Protein AF-A0A0F8J1J0-F1 (afdb_monomer_lite)

Sequence (188 aa):
MTDNYSTEIAALSTIFGAIIGAIIAAFVGYIVSKRQFKDQLQLRLKNTALDLVNEIESLEKIIKPFADFYEEHDINFIADRNTDRVAGLIQDVFFSENDLTSEVLRFLYDENGAYYRYKDVITNFDEECFANVSEFYRNIIHAHNYYSLYKENQGNYYLGKTYDCLAKASRISESVKDMLKNRYILKK

Organism: Methanosarcina mazei (NCBI:txid2209)

pLDDT: mean 75.58, std 15.66, range [42.5, 95.88]

Foldseek 3Di:
DPPPVVVVVVVVVVVVVVVVVVVVVVVVVVVVVVVVVVVVLLVVLQVLLVQLLVLLVVLLVLLVVLLVVCVVPDCVLLPQVVPDVVSVVVCCVVCVVPVVPLVSLVSLDDCPGSCNVCVVSLVPPDPVLSVLSCLLSVLSVQLSVLVVVCVVPVDSVSVVSNSVSSNSNNVSSVVNSCCSCVVRNPDD

Radius of gyration: 29.31 Å; chains: 1; bounding box: 58×24×107 Å

Structure (mmCIF, N/CA/C/O backbone):
data_AF-A0A0F8J1J0-F1
#
_entry.id   AF-A0A0F8J1J0-F1
#
loop_
_atom_site.group_PDB
_atom_site.id
_atom_site.type_symbol
_atom_site.label_atom_id
_atom_site.label_alt_id
_atom_site.label_comp_id
_atom_site.label_asym_id
_atom_site.label_entity_id
_atom_site.label_seq_id
_atom_site.pdbx_PDB_ins_code
_atom_site.Cartn_x
_atom_site.Cartn_y
_atom_site.Cartn_z
_atom_site.occupancy
_atom_site.B_iso_or_equiv
_atom_site.auth_seq_id
_atom_site.auth_comp_id
_atom_site.auth_asym_id
_atom_site.auth_atom_id
_atom_site.pdbx_PDB_model_num
ATOM 1 N N . MET A 1 1 ? 32.515 0.735 -77.007 1.00 48.31 1 MET A N 1
ATOM 2 C CA . MET A 1 1 ? 31.279 0.320 -76.308 1.00 48.31 1 MET A CA 1
ATOM 3 C C . MET A 1 1 ? 31.692 -0.518 -75.106 1.00 48.31 1 MET A C 1
ATOM 5 O O . MET A 1 1 ? 31.700 -1.734 -75.208 1.00 48.31 1 MET A O 1
ATOM 9 N N . THR A 1 2 ? 32.121 0.109 -74.008 1.00 49.47 2 THR A N 1
ATOM 10 C CA . THR A 1 2 ? 32.584 -0.634 -72.814 1.00 49.47 2 THR A CA 1
ATOM 11 C C . THR A 1 2 ? 32.402 0.115 -71.487 1.00 49.47 2 THR A C 1
ATOM 13 O O . THR A 1 2 ? 32.681 -0.468 -70.449 1.00 49.47 2 THR A O 1
ATOM 16 N N . ASP A 1 3 ? 31.861 1.339 -71.484 1.00 52.88 3 ASP A N 1
ATOM 17 C CA . ASP A 1 3 ? 31.746 2.148 -70.255 1.00 52.88 3 ASP A CA 1
ATOM 18 C C . ASP A 1 3 ? 30.367 2.093 -69.573 1.00 52.88 3 ASP A C 1
ATOM 20 O O . ASP A 1 3 ? 30.236 2.456 -68.407 1.00 52.88 3 ASP A O 1
ATOM 24 N N . ASN A 1 4 ? 29.320 1.594 -70.242 1.00 54.62 4 ASN A N 1
ATOM 25 C CA . ASN A 1 4 ? 27.981 1.551 -69.631 1.00 54.62 4 ASN A CA 1
ATOM 26 C C . ASN A 1 4 ? 27.816 0.388 -68.637 1.00 54.62 4 ASN A C 1
ATOM 28 O O . ASN A 1 4 ? 27.160 0.551 -67.613 1.00 54.62 4 ASN A O 1
ATOM 32 N N . TYR A 1 5 ? 28.466 -0.754 -68.887 1.00 52.44 5 TYR A N 1
ATOM 33 C CA . TYR A 1 5 ? 28.353 -1.944 -68.033 1.00 52.44 5 TYR A CA 1
ATOM 34 C C . TYR A 1 5 ? 29.049 -1.774 -66.673 1.00 52.44 5 TYR A C 1
ATOM 36 O O . TYR A 1 5 ? 28.522 -2.202 -65.650 1.00 52.44 5 TYR A O 1
ATOM 44 N N . SER A 1 6 ? 30.220 -1.133 -66.634 1.00 53.38 6 SER A N 1
ATOM 45 C CA . SER A 1 6 ? 30.943 -0.863 -65.381 1.00 53.38 6 SER A CA 1
ATOM 46 C C . SER A 1 6 ? 30.193 0.138 -64.495 1.00 53.38 6 SER A C 1
ATOM 48 O O . SER A 1 6 ? 30.157 -0.023 -63.274 1.00 53.38 6 SER A O 1
ATOM 50 N N . THR A 1 7 ? 29.540 1.124 -65.113 1.00 57.38 7 THR A N 1
ATOM 51 C CA . THR A 1 7 ? 28.756 2.159 -64.428 1.00 57.38 7 THR A CA 1
ATOM 52 C C . THR A 1 7 ? 27.441 1.605 -63.858 1.00 57.38 7 THR A C 1
ATOM 54 O O . THR A 1 7 ? 27.078 1.931 -62.729 1.00 57.38 7 THR A O 1
ATOM 57 N N . GLU A 1 8 ? 26.760 0.699 -64.571 1.00 54.56 8 GLU A N 1
ATOM 58 C CA . GLU A 1 8 ? 25.564 0.000 -64.065 1.00 54.56 8 GLU A CA 1
ATOM 59 C C . GLU A 1 8 ? 25.878 -0.961 -62.908 1.00 54.56 8 GLU A C 1
ATOM 61 O O . GLU A 1 8 ? 25.135 -1.005 -61.925 1.00 54.56 8 GLU A O 1
ATOM 66 N N . ILE A 1 9 ? 27.001 -1.687 -62.967 1.00 56.44 9 ILE A N 1
ATOM 67 C CA . ILE A 1 9 ? 27.435 -2.588 -61.883 1.00 56.44 9 ILE A CA 1
ATOM 68 C C . ILE A 1 9 ? 27.803 -1.791 -60.618 1.00 56.44 9 ILE A C 1
ATOM 70 O O . ILE A 1 9 ? 27.469 -2.210 -59.506 1.00 56.44 9 ILE A O 1
ATOM 74 N N . ALA A 1 10 ? 28.439 -0.624 -60.770 1.00 57.31 10 ALA A N 1
ATOM 75 C CA . ALA A 1 10 ? 28.734 0.279 -59.657 1.00 57.31 10 ALA A CA 1
ATOM 76 C C . ALA A 1 10 ? 27.460 0.897 -59.048 1.00 57.31 10 ALA A C 1
ATOM 78 O O . ALA A 1 10 ? 27.350 1.024 -57.827 1.00 57.31 10 ALA A O 1
ATOM 79 N N . ALA A 1 11 ? 26.464 1.237 -59.870 1.00 56.28 11 ALA A N 1
ATOM 80 C CA . ALA A 1 11 ? 25.180 1.745 -59.391 1.00 56.28 11 ALA A CA 1
ATOM 81 C C . ALA A 1 11 ? 24.384 0.673 -58.623 1.00 56.28 11 ALA A C 1
ATOM 83 O O . ALA A 1 11 ? 23.878 0.944 -57.534 1.00 56.28 11 ALA A O 1
ATOM 84 N N . LEU A 1 12 ? 24.334 -0.563 -59.134 1.00 52.50 12 LEU A N 1
ATOM 85 C CA . LEU A 1 12 ? 23.686 -1.698 -58.467 1.00 52.50 12 LEU A CA 1
ATOM 86 C C . LEU A 1 12 ? 24.347 -2.028 -57.123 1.00 52.50 12 LEU A C 1
ATOM 88 O O . LEU A 1 12 ? 23.642 -2.185 -56.127 1.00 52.50 12 LEU A O 1
ATOM 92 N N . SER A 1 13 ? 25.681 -2.073 -57.048 1.00 56.06 13 SER A N 1
ATOM 93 C CA . SER A 1 13 ? 26.388 -2.339 -55.785 1.00 56.06 13 SER A CA 1
ATOM 94 C C . SER A 1 13 ? 26.169 -1.238 -54.741 1.00 56.06 13 SER A C 1
ATOM 96 O O . SER A 1 13 ? 26.015 -1.537 -53.555 1.00 56.06 13 SER A O 1
ATOM 98 N N . THR A 1 14 ? 26.057 0.020 -55.176 1.00 63.75 14 THR A N 1
ATOM 99 C CA . THR A 1 14 ? 25.752 1.166 -54.305 1.00 63.75 14 THR A CA 1
ATOM 100 C C . THR A 1 14 ? 24.316 1.106 -53.776 1.00 63.75 14 THR A C 1
ATOM 102 O O . THR A 1 14 ? 24.087 1.346 -52.591 1.00 63.75 14 THR A O 1
ATOM 105 N N . ILE A 1 15 ? 23.349 0.717 -54.616 1.00 63.03 15 ILE A N 1
ATOM 106 C CA . ILE A 1 15 ? 21.943 0.533 -54.219 1.00 63.03 15 ILE A CA 1
ATOM 107 C C . ILE A 1 15 ? 21.807 -0.627 -53.223 1.00 63.03 15 ILE A C 1
ATOM 109 O O . ILE A 1 15 ? 21.194 -0.457 -52.170 1.00 63.03 15 ILE A O 1
ATOM 113 N N . PHE A 1 16 ? 22.420 -1.783 -53.498 1.00 54.38 16 PHE A N 1
ATOM 114 C CA . PHE A 1 16 ? 22.410 -2.918 -52.568 1.00 54.38 16 PHE A CA 1
ATOM 115 C C . PHE A 1 16 ? 23.114 -2.585 -51.244 1.00 54.38 16 PHE A C 1
ATOM 117 O O . PHE A 1 16 ? 22.591 -2.915 -50.179 1.00 54.38 16 PHE A O 1
ATOM 124 N N . GLY A 1 17 ? 24.246 -1.874 -51.284 1.00 58.81 17 GLY A N 1
ATOM 125 C CA . GLY A 1 17 ? 24.946 -1.400 -50.088 1.00 58.81 17 GLY A CA 1
ATOM 126 C C . GLY A 1 17 ? 24.115 -0.422 -49.251 1.00 58.81 17 GLY A C 1
ATOM 127 O O . GLY A 1 17 ? 24.058 -0.555 -48.029 1.00 58.81 17 GLY A O 1
ATOM 128 N N . ALA A 1 18 ? 23.408 0.513 -49.895 1.00 68.06 18 ALA A N 1
ATOM 129 C CA . ALA A 1 18 ? 22.518 1.459 -49.223 1.00 68.06 18 ALA A CA 1
ATOM 130 C C . ALA A 1 18 ? 21.300 0.769 -48.587 1.00 68.06 18 ALA A C 1
ATOM 132 O O . ALA A 1 18 ? 20.937 1.092 -47.457 1.00 68.06 18 ALA A O 1
ATOM 133 N N . ILE A 1 19 ? 20.703 -0.216 -49.268 1.00 69.12 19 ILE A N 1
ATOM 134 C CA . ILE A 1 19 ? 19.578 -1.002 -48.738 1.00 69.12 19 ILE A CA 1
ATOM 135 C C . ILE A 1 19 ? 20.021 -1.829 -47.524 1.00 69.12 19 ILE A C 1
ATOM 137 O O . ILE A 1 19 ? 19.363 -1.794 -46.485 1.00 69.12 19 ILE A O 1
ATOM 141 N N . ILE A 1 20 ? 21.159 -2.527 -47.613 1.00 70.44 20 ILE A N 1
ATOM 142 C CA . ILE A 1 20 ? 21.708 -3.305 -46.491 1.00 70.44 20 ILE A CA 1
ATOM 143 C C . ILE A 1 20 ? 22.052 -2.380 -45.314 1.00 70.44 20 ILE A C 1
ATOM 145 O O . ILE A 1 20 ? 21.691 -2.676 -44.174 1.00 70.44 20 ILE A O 1
ATOM 149 N N . GLY A 1 21 ? 22.680 -1.231 -45.580 1.00 71.56 21 GLY A N 1
ATOM 150 C CA . GLY A 1 21 ? 22.982 -0.222 -44.563 1.00 71.56 21 GLY A CA 1
ATOM 151 C C . GLY A 1 21 ? 21.729 0.322 -43.869 1.00 71.56 21 GLY A C 1
ATOM 152 O O . GLY A 1 21 ? 21.706 0.428 -42.643 1.00 71.56 21 GLY A O 1
ATOM 153 N N . ALA A 1 22 ? 20.661 0.593 -44.623 1.00 70.44 22 ALA A N 1
ATOM 154 C CA . ALA A 1 22 ? 19.384 1.053 -44.080 1.00 70.44 22 ALA A CA 1
ATOM 155 C C . ALA A 1 22 ? 18.702 -0.009 -43.200 1.00 70.44 22 ALA A C 1
ATOM 157 O O . ALA A 1 22 ? 18.184 0.320 -42.132 1.00 70.44 22 ALA A O 1
ATOM 158 N N . ILE A 1 23 ? 18.747 -1.286 -43.598 1.00 73.88 23 ILE A N 1
ATOM 159 C CA . ILE A 1 23 ? 18.203 -2.400 -42.805 1.00 73.88 23 ILE A CA 1
ATOM 160 C C . ILE A 1 23 ? 18.966 -2.548 -41.482 1.00 73.88 23 ILE A C 1
ATOM 162 O O . ILE A 1 23 ? 18.346 -2.669 -40.424 1.00 73.88 23 ILE A O 1
ATOM 166 N N . ILE A 1 24 ? 20.301 -2.490 -41.517 1.00 78.50 24 ILE A N 1
ATOM 167 C CA . ILE A 1 24 ? 21.133 -2.550 -40.306 1.00 78.50 24 ILE A CA 1
ATOM 168 C C . ILE A 1 24 ? 20.830 -1.355 -39.395 1.00 78.50 24 ILE A C 1
ATOM 170 O O . ILE A 1 24 ? 20.625 -1.542 -38.197 1.00 78.50 24 ILE A O 1
ATOM 174 N N . ALA A 1 25 ? 20.735 -0.141 -39.945 1.00 76.94 25 ALA A N 1
ATOM 175 C CA . ALA A 1 25 ? 20.405 1.056 -39.175 1.00 76.94 25 ALA A CA 1
ATOM 176 C C . ALA A 1 25 ? 19.016 0.964 -38.519 1.00 76.94 25 ALA A C 1
ATOM 178 O O . ALA A 1 25 ? 18.873 1.299 -37.343 1.00 76.94 25 ALA A O 1
ATOM 179 N N . ALA A 1 26 ? 18.010 0.450 -39.233 1.00 72.69 26 ALA A N 1
ATOM 180 C CA . ALA A 1 26 ? 16.675 0.219 -38.686 1.00 72.69 26 ALA A CA 1
ATOM 181 C C . ALA A 1 26 ? 16.691 -0.818 -37.550 1.00 72.69 26 ALA A C 1
ATOM 183 O O . ALA A 1 26 ? 16.066 -0.609 -36.510 1.00 72.69 26 ALA A O 1
ATOM 184 N N . PHE A 1 27 ? 17.450 -1.907 -37.709 1.00 78.19 27 PHE A N 1
ATOM 185 C CA . PHE A 1 27 ? 17.590 -2.941 -36.684 1.00 78.19 27 PHE A CA 1
ATOM 186 C C . PHE A 1 27 ? 18.304 -2.422 -35.428 1.00 78.19 27 PHE A C 1
ATOM 188 O O . PHE A 1 27 ? 17.836 -2.635 -34.308 1.00 78.19 27 PHE A O 1
ATOM 195 N N . VAL A 1 28 ? 19.399 -1.677 -35.603 1.00 80.25 28 VAL A N 1
ATOM 196 C CA . VAL A 1 28 ? 20.113 -1.016 -34.501 1.00 80.25 28 VAL A CA 1
ATOM 197 C C . VAL A 1 28 ? 19.202 -0.000 -33.807 1.00 80.25 28 VAL A C 1
ATOM 199 O O . VAL A 1 28 ? 19.111 -0.011 -32.580 1.00 80.25 28 VAL A O 1
ATOM 202 N N . GLY A 1 29 ? 18.469 0.821 -34.565 1.00 78.25 29 GLY A N 1
ATOM 203 C CA . GLY A 1 29 ? 17.506 1.784 -34.028 1.00 78.25 29 GLY A CA 1
ATOM 204 C C . GLY A 1 29 ? 16.400 1.121 -33.203 1.00 78.25 29 GLY A C 1
ATOM 205 O O . GLY A 1 29 ? 16.098 1.575 -32.099 1.00 78.25 29 GLY A O 1
ATOM 206 N N . TYR A 1 30 ? 15.859 -0.003 -33.678 1.00 81.94 30 TYR A N 1
ATOM 207 C CA . TYR A 1 30 ? 14.876 -0.797 -32.940 1.00 81.94 30 TYR A CA 1
ATOM 208 C C . TYR A 1 30 ? 15.440 -1.344 -31.618 1.00 81.94 30 TYR A C 1
ATOM 210 O O . TYR A 1 30 ? 14.797 -1.220 -30.573 1.00 81.94 30 TYR A O 1
ATOM 218 N N . ILE A 1 31 ? 16.656 -1.903 -31.630 1.00 83.44 31 ILE A N 1
ATOM 219 C CA . ILE A 1 31 ? 17.316 -2.413 -30.416 1.00 83.44 31 ILE A CA 1
ATOM 220 C C . ILE A 1 31 ? 17.547 -1.287 -29.404 1.00 83.44 31 ILE A C 1
ATOM 222 O O . ILE A 1 31 ? 17.251 -1.459 -28.219 1.00 83.44 31 ILE A O 1
ATOM 226 N N . VAL A 1 32 ? 18.055 -0.137 -29.857 1.00 82.19 32 VAL A N 1
ATOM 227 C CA . VAL A 1 32 ? 18.312 1.027 -28.997 1.00 82.19 32 VAL A CA 1
ATOM 228 C C . VAL A 1 32 ? 17.010 1.554 -28.397 1.00 82.19 32 VAL A C 1
ATOM 230 O O . VAL A 1 32 ? 16.951 1.764 -27.188 1.00 82.19 32 VAL A O 1
ATOM 233 N N . SER A 1 33 ? 15.950 1.688 -29.197 1.00 82.75 33 SER A N 1
ATOM 234 C CA . SER A 1 33 ? 14.632 2.130 -28.724 1.00 82.75 33 SER A CA 1
ATOM 235 C C . SER A 1 33 ? 14.052 1.180 -27.671 1.00 82.75 33 SER A C 1
ATOM 237 O O . SER A 1 33 ? 13.634 1.615 -26.597 1.00 82.75 33 SER A O 1
ATOM 239 N N . LYS A 1 34 ? 14.108 -0.135 -27.918 1.00 85.19 34 LYS A N 1
ATOM 240 C CA . LYS A 1 34 ? 13.644 -1.149 -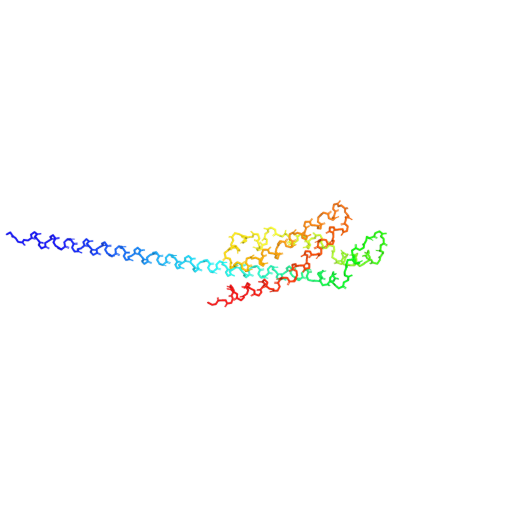26.959 1.00 85.19 34 LYS A CA 1
ATOM 241 C C . LYS A 1 34 ? 14.431 -1.100 -25.649 1.00 85.19 34 LYS A C 1
ATOM 243 O O . LYS A 1 34 ? 13.855 -1.278 -24.575 1.00 85.19 34 LYS A O 1
ATOM 248 N N . ARG A 1 35 ? 15.741 -0.850 -25.728 1.00 84.88 35 ARG A N 1
ATOM 249 C CA . ARG A 1 35 ? 16.600 -0.682 -24.553 1.00 84.88 35 ARG A CA 1
ATOM 250 C C . ARG A 1 35 ? 16.234 0.578 -23.767 1.00 84.88 35 ARG A C 1
ATOM 252 O O . ARG A 1 35 ? 15.998 0.473 -22.572 1.00 84.88 35 ARG A O 1
ATOM 259 N N . GLN A 1 36 ? 16.094 1.722 -24.435 1.00 84.62 36 GLN A N 1
ATOM 260 C CA . GLN A 1 36 ? 15.693 2.982 -23.798 1.00 84.62 36 GLN A CA 1
ATOM 261 C C . GLN A 1 36 ? 14.339 2.868 -23.094 1.00 84.62 36 GLN A C 1
ATOM 263 O O . GLN A 1 36 ? 14.200 3.320 -21.960 1.00 84.62 36 GLN A O 1
ATOM 268 N N . PHE A 1 37 ? 13.359 2.219 -23.728 1.00 84.31 37 PHE A N 1
ATOM 269 C CA . PHE A 1 37 ? 12.061 1.963 -23.108 1.00 84.31 37 PHE A CA 1
ATOM 270 C C . PHE A 1 37 ? 12.193 1.117 -21.835 1.00 84.31 37 PHE A C 1
ATOM 272 O O . PHE A 1 37 ? 11.601 1.441 -20.807 1.00 84.31 37 PHE A O 1
ATOM 279 N N . LYS A 1 38 ? 13.000 0.050 -21.883 1.00 85.62 38 LYS A N 1
ATOM 280 C CA . LYS A 1 38 ? 13.245 -0.813 -20.722 1.00 85.62 38 LYS A CA 1
ATOM 281 C C . LYS A 1 38 ? 13.904 -0.044 -19.577 1.00 85.62 38 LYS A C 1
ATOM 283 O O . LYS A 1 38 ? 13.46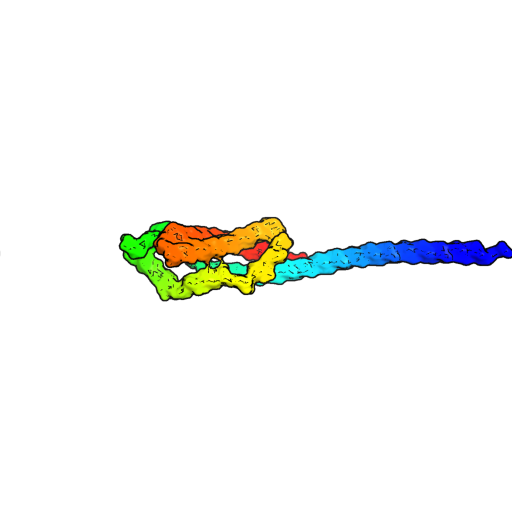2 -0.177 -18.439 1.00 85.62 38 LYS A O 1
ATOM 288 N N . ASP A 1 39 ? 14.909 0.771 -19.879 1.00 88.19 39 ASP A N 1
ATOM 289 C CA . ASP A 1 39 ? 15.633 1.559 -18.879 1.00 88.19 39 ASP A CA 1
ATOM 290 C C . ASP A 1 39 ? 14.709 2.616 -18.238 1.00 88.19 39 ASP A C 1
ATOM 292 O O . ASP A 1 39 ? 14.680 2.768 -17.016 1.00 88.19 39 ASP A O 1
ATOM 296 N N . GLN A 1 40 ? 13.872 3.290 -19.038 1.00 87.69 40 GLN A N 1
ATOM 297 C CA . GLN A 1 40 ? 12.864 4.234 -18.537 1.00 87.69 40 GLN A CA 1
ATOM 298 C C . GLN A 1 40 ? 11.810 3.556 -17.656 1.00 87.69 40 GLN A C 1
ATOM 300 O O . GLN A 1 40 ? 11.466 4.081 -16.596 1.00 87.69 40 GLN A O 1
ATOM 305 N N . LEU A 1 41 ? 11.309 2.387 -18.066 1.00 87.81 41 LEU A N 1
ATOM 306 C CA . LEU A 1 41 ? 10.345 1.625 -17.277 1.00 87.81 41 LEU A CA 1
ATOM 307 C C . LEU A 1 41 ? 10.953 1.185 -15.941 1.00 87.81 41 LEU A C 1
ATOM 309 O O . LEU A 1 41 ? 10.312 1.336 -14.906 1.00 87.81 41 LEU A O 1
ATOM 313 N N . GLN A 1 42 ? 12.198 0.703 -15.939 1.00 89.06 42 GLN A N 1
ATOM 314 C CA . GLN A 1 42 ? 12.898 0.317 -14.711 1.00 89.06 42 GLN A CA 1
ATOM 315 C C . GLN A 1 42 ? 13.071 1.494 -13.748 1.00 89.06 42 GLN A C 1
ATOM 317 O O . GLN A 1 42 ? 12.793 1.351 -12.558 1.00 89.06 42 GLN A O 1
ATOM 322 N N . LEU A 1 43 ? 13.469 2.666 -14.251 1.00 89.75 43 LEU A N 1
ATOM 323 C CA . LEU A 1 43 ? 13.566 3.882 -13.440 1.00 89.75 43 LEU A CA 1
ATOM 324 C C . LEU A 1 43 ? 12.207 4.291 -12.865 1.00 89.75 43 LEU A C 1
ATOM 326 O O . LEU A 1 43 ? 12.112 4.619 -11.682 1.00 89.75 43 LEU A O 1
ATOM 330 N N . ARG A 1 44 ? 11.146 4.230 -13.679 1.00 91.12 44 ARG A N 1
ATOM 331 C CA . ARG A 1 44 ? 9.784 4.540 -13.231 1.00 91.12 44 ARG A CA 1
ATOM 332 C C . ARG A 1 44 ? 9.336 3.585 -12.126 1.00 91.12 44 ARG A C 1
ATOM 334 O O . ARG A 1 44 ? 8.876 4.054 -11.093 1.00 91.12 44 ARG A O 1
ATOM 341 N N . LEU A 1 45 ? 9.540 2.279 -12.305 1.00 92.44 45 LEU A N 1
ATOM 342 C CA . LEU A 1 45 ? 9.198 1.267 -11.301 1.00 92.44 45 LEU A CA 1
ATOM 343 C C . LEU A 1 45 ? 9.986 1.448 -10.007 1.00 92.44 45 LEU A C 1
ATOM 345 O O . LEU A 1 45 ? 9.418 1.308 -8.929 1.00 92.44 45 LEU A O 1
ATOM 349 N N . LYS A 1 46 ? 11.269 1.805 -10.096 1.00 94.31 46 LYS A N 1
ATOM 350 C CA . LYS A 1 46 ? 12.098 2.091 -8.923 1.00 94.31 46 LYS A CA 1
ATOM 351 C C . LYS A 1 46 ? 11.581 3.291 -8.128 1.00 94.31 46 LYS A C 1
ATOM 353 O O . LYS A 1 46 ? 11.468 3.199 -6.909 1.00 94.31 46 LYS A O 1
ATOM 358 N N . ASN A 1 47 ? 11.253 4.391 -8.804 1.00 92.25 47 ASN A N 1
ATOM 359 C CA . ASN A 1 47 ? 10.715 5.584 -8.145 1.00 92.25 47 ASN A CA 1
ATOM 360 C C . ASN A 1 47 ? 9.342 5.303 -7.526 1.00 92.25 47 ASN A C 1
ATOM 362 O O . ASN A 1 47 ? 9.112 5.636 -6.369 1.00 92.25 47 ASN A O 1
ATOM 366 N N . THR A 1 48 ? 8.467 4.611 -8.261 1.00 92.81 48 THR A N 1
ATOM 367 C CA . THR A 1 48 ? 7.176 4.157 -7.738 1.00 92.81 48 THR A CA 1
ATOM 368 C C . THR A 1 48 ? 7.357 3.273 -6.504 1.00 92.81 48 THR A C 1
ATOM 370 O O . THR A 1 48 ? 6.689 3.496 -5.502 1.00 92.81 48 THR A O 1
ATOM 373 N N . ALA A 1 49 ? 8.282 2.309 -6.529 1.00 95.00 49 ALA A N 1
ATOM 374 C CA . ALA A 1 49 ? 8.547 1.444 -5.382 1.00 95.00 49 ALA A CA 1
ATOM 375 C C . ALA A 1 49 ? 9.044 2.226 -4.157 1.00 95.00 49 ALA A C 1
ATOM 377 O O . ALA A 1 49 ? 8.624 1.930 -3.043 1.00 95.00 49 ALA A O 1
ATOM 378 N N . LEU A 1 50 ? 9.902 3.230 -4.353 1.00 95.56 50 LEU A N 1
ATOM 379 C CA . LEU A 1 50 ? 10.401 4.079 -3.271 1.00 95.56 50 LEU A CA 1
ATOM 380 C C . LEU A 1 50 ? 9.280 4.901 -2.624 1.00 95.56 50 LEU A C 1
ATOM 382 O O . LEU A 1 50 ? 9.164 4.919 -1.400 1.00 95.56 50 LEU A O 1
ATOM 386 N N . ASP A 1 51 ? 8.427 5.525 -3.435 1.00 92.94 51 ASP A N 1
ATOM 387 C CA . ASP A 1 51 ? 7.296 6.308 -2.933 1.00 92.94 51 ASP A CA 1
ATOM 388 C C . ASP A 1 51 ? 6.276 5.428 -2.197 1.00 92.94 51 ASP A C 1
ATOM 390 O O . ASP A 1 51 ? 5.797 5.809 -1.130 1.00 92.94 51 ASP A O 1
ATOM 394 N N . LEU A 1 52 ? 5.987 4.234 -2.728 1.00 93.00 52 LEU A N 1
ATOM 395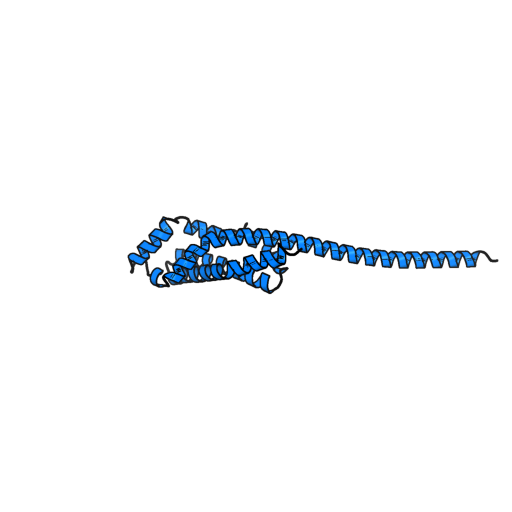 C CA . LEU A 1 52 ? 5.091 3.271 -2.083 1.00 93.00 52 LEU A CA 1
ATOM 396 C C . LEU A 1 52 ? 5.658 2.765 -0.756 1.00 93.00 52 LEU A C 1
ATOM 398 O O . LEU A 1 52 ? 4.919 2.682 0.213 1.00 93.00 52 LEU A O 1
ATOM 402 N N . VAL A 1 53 ? 6.957 2.464 -0.672 1.00 95.69 53 VAL A N 1
ATOM 403 C CA . VAL A 1 53 ? 7.590 2.069 0.599 1.00 95.69 53 VAL A CA 1
ATOM 404 C C . VAL A 1 53 ? 7.416 3.159 1.654 1.00 95.69 53 VAL A C 1
ATOM 406 O O . VAL A 1 53 ? 7.003 2.854 2.769 1.00 95.69 53 VAL A O 1
ATOM 409 N N . ASN A 1 54 ? 7.688 4.418 1.304 1.00 91.75 54 ASN A N 1
ATOM 410 C CA . ASN A 1 54 ? 7.562 5.539 2.238 1.00 91.75 54 ASN A CA 1
ATOM 411 C C . ASN A 1 54 ? 6.112 5.733 2.711 1.00 91.75 54 ASN A C 1
ATOM 413 O O . ASN A 1 54 ? 5.865 5.999 3.891 1.00 91.75 54 ASN A O 1
ATOM 417 N N . GLU A 1 55 ? 5.149 5.593 1.799 1.00 89.25 55 GLU A N 1
ATOM 418 C CA . GLU A 1 55 ? 3.727 5.646 2.134 1.00 89.25 55 GLU A CA 1
ATOM 419 C C . GLU A 1 55 ? 3.328 4.476 3.043 1.00 89.25 55 GLU A C 1
ATOM 421 O O . GLU A 1 55 ? 2.751 4.705 4.103 1.00 89.25 55 GLU A O 1
ATOM 426 N N . ILE A 1 56 ? 3.698 3.240 2.698 1.00 91.56 56 ILE A N 1
ATOM 427 C CA . ILE A 1 56 ? 3.392 2.044 3.496 1.00 91.56 56 ILE A CA 1
ATOM 428 C C . ILE A 1 56 ? 4.009 2.142 4.894 1.00 91.56 56 ILE A C 1
ATOM 430 O O . ILE A 1 56 ? 3.327 1.840 5.865 1.00 91.56 56 ILE A O 1
ATOM 434 N N . GLU A 1 57 ? 5.254 2.606 5.034 1.00 90.44 57 GLU A N 1
ATOM 435 C CA . GLU A 1 57 ? 5.880 2.832 6.347 1.00 90.44 57 GLU A CA 1
ATOM 436 C C . GLU A 1 57 ? 5.133 3.889 7.171 1.00 90.44 57 GLU A C 1
ATOM 438 O O . GLU A 1 57 ? 5.053 3.788 8.397 1.00 90.44 57 GLU A O 1
ATOM 443 N N . SER A 1 58 ? 4.575 4.908 6.516 1.00 84.62 58 SER A N 1
ATOM 444 C CA . SER A 1 58 ? 3.782 5.944 7.185 1.00 84.62 58 SER A CA 1
ATOM 445 C C . SER A 1 58 ? 2.428 5.400 7.641 1.00 84.62 58 SER A C 1
ATOM 447 O O . SER A 1 58 ? 2.022 5.634 8.778 1.00 84.62 58 SER A O 1
ATOM 449 N N . LEU A 1 59 ? 1.763 4.621 6.786 1.00 82.50 59 LEU A N 1
ATOM 450 C CA . LEU A 1 59 ? 0.501 3.954 7.097 1.00 82.50 59 LEU A CA 1
ATOM 451 C C . LEU A 1 59 ? 0.683 2.882 8.180 1.00 82.50 59 LEU A C 1
ATOM 453 O O . LEU A 1 59 ? -0.134 2.783 9.086 1.00 82.50 59 LEU A O 1
ATOM 457 N N . GLU A 1 60 ? 1.764 2.105 8.152 1.00 84.62 60 GLU A N 1
ATOM 458 C CA . GLU A 1 60 ? 2.031 1.072 9.157 1.00 84.62 60 GLU A CA 1
ATOM 459 C C . GLU A 1 60 ? 2.193 1.671 10.559 1.00 84.62 60 GLU A C 1
ATOM 461 O O . GLU A 1 60 ? 1.618 1.143 11.507 1.00 84.62 60 GLU A O 1
ATOM 466 N N . LYS A 1 61 ? 2.906 2.799 10.701 1.00 81.19 61 LYS A N 1
ATOM 467 C CA . LYS A 1 61 ? 3.042 3.504 11.993 1.00 81.19 61 LYS A CA 1
ATOM 468 C C . LYS A 1 61 ? 1.696 3.876 12.605 1.00 81.19 61 LYS A C 1
ATOM 470 O O . LYS A 1 61 ? 1.578 3.945 13.823 1.00 81.19 61 LYS A O 1
ATOM 475 N N . ILE A 1 62 ? 0.713 4.131 11.750 1.00 76.62 62 ILE A N 1
ATOM 476 C CA . ILE A 1 62 ? -0.653 4.429 12.148 1.00 76.62 62 ILE A CA 1
ATOM 477 C C . ILE A 1 62 ? -1.393 3.138 12.491 1.00 76.62 62 ILE A C 1
ATOM 479 O O . ILE A 1 62 ? -1.988 3.050 13.552 1.00 76.62 62 ILE A O 1
ATOM 483 N N . ILE A 1 63 ? -1.379 2.149 11.598 1.00 79.69 63 ILE A N 1
ATOM 484 C CA . ILE A 1 63 ? -2.276 0.986 11.648 1.00 79.69 63 ILE A CA 1
ATOM 485 C C . ILE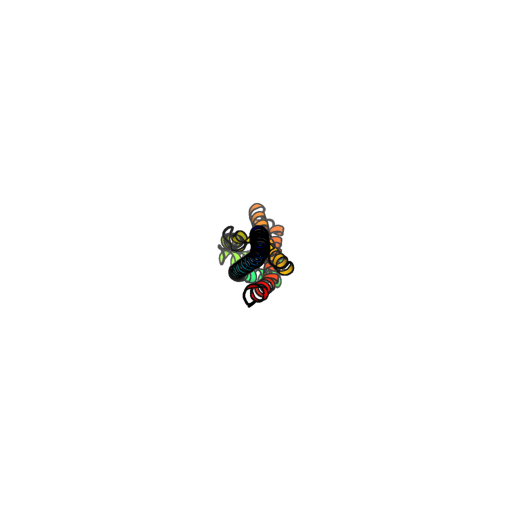 A 1 63 ? -1.827 -0.055 12.671 1.00 79.69 63 ILE A C 1
ATOM 487 O O . ILE A 1 63 ? -2.667 -0.665 13.331 1.00 79.69 63 ILE A O 1
ATOM 491 N N . LYS A 1 64 ? -0.516 -0.278 12.791 1.00 81.75 64 LYS A N 1
ATOM 492 C CA . LYS A 1 64 ? 0.061 -1.366 13.583 1.00 81.75 64 LYS A CA 1
ATOM 493 C C . LYS A 1 64 ? -0.337 -1.312 15.062 1.00 81.75 64 LYS A C 1
ATOM 495 O O . LYS A 1 64 ? -0.807 -2.333 15.546 1.00 81.75 64 LYS A O 1
ATOM 500 N N . PRO A 1 65 ? -0.312 -0.150 15.746 1.00 75.94 65 PRO A N 1
ATOM 501 C CA . PRO A 1 65 ? -0.821 -0.056 17.114 1.00 75.94 65 PRO A CA 1
ATOM 502 C C . PRO A 1 65 ? -2.288 -0.488 17.264 1.00 75.94 65 PRO A C 1
ATOM 504 O O . PRO A 1 65 ? -2.626 -1.165 18.230 1.00 75.94 65 PRO A O 1
ATOM 507 N N . PHE A 1 66 ? -3.164 -0.139 16.310 1.00 74.12 66 PHE A N 1
ATOM 508 C CA . PHE A 1 66 ? -4.571 -0.566 16.348 1.00 74.12 66 PHE A CA 1
ATOM 509 C C . PHE A 1 66 ? -4.720 -2.065 16.083 1.00 74.12 66 PHE A C 1
ATOM 511 O O . PHE A 1 66 ? -5.548 -2.717 16.714 1.00 74.12 66 PHE A O 1
ATOM 518 N N . ALA A 1 67 ? -3.948 -2.596 15.134 1.00 79.38 67 ALA A N 1
ATOM 519 C CA . ALA A 1 67 ? -3.956 -4.011 14.790 1.00 79.38 67 ALA A CA 1
ATOM 520 C C . ALA A 1 67 ? -3.476 -4.875 15.962 1.00 79.38 67 ALA A C 1
ATOM 522 O O . ALA A 1 67 ? -4.182 -5.802 16.344 1.00 79.38 67 ALA A O 1
ATOM 523 N N . ASP A 1 68 ? -2.332 -4.534 16.557 1.00 79.81 68 ASP A N 1
ATOM 524 C CA . ASP A 1 68 ? -1.737 -5.280 17.669 1.00 79.81 68 ASP A CA 1
ATOM 525 C C . ASP A 1 68 ? -2.685 -5.289 18.878 1.00 79.81 68 ASP A C 1
ATOM 527 O O . ASP A 1 68 ? -2.966 -6.342 19.447 1.00 79.81 68 ASP A O 1
ATOM 531 N N . PHE A 1 69 ? -3.266 -4.130 19.206 1.00 74.31 69 PHE A N 1
ATOM 532 C CA . PHE A 1 69 ? -4.236 -4.007 20.291 1.00 74.31 69 PHE A CA 1
ATOM 533 C C . PHE A 1 69 ? -5.507 -4.835 20.046 1.00 74.31 69 PHE A C 1
ATOM 535 O O . PHE A 1 69 ? -6.009 -5.509 20.947 1.00 74.31 69 PHE A O 1
ATOM 542 N N . TYR A 1 70 ? -6.036 -4.805 18.819 1.00 76.50 70 TYR A N 1
ATOM 543 C CA . TYR A 1 70 ? -7.209 -5.594 18.447 1.00 76.50 70 TYR A CA 1
ATOM 544 C C . TYR A 1 70 ? -6.938 -7.103 18.524 1.00 76.50 70 TYR A C 1
ATOM 546 O O . TYR A 1 70 ? -7.775 -7.858 19.018 1.00 76.50 70 TYR A O 1
ATOM 554 N N . GLU A 1 71 ? -5.768 -7.544 18.065 1.00 79.94 71 GLU A N 1
ATOM 555 C CA . GLU A 1 71 ? -5.367 -8.951 18.101 1.00 79.94 71 GLU A CA 1
ATOM 556 C C . GLU A 1 71 ? -5.102 -9.460 19.526 1.00 79.94 71 GLU A C 1
ATOM 558 O O . GLU A 1 71 ? -5.396 -10.619 19.814 1.00 79.94 71 GLU A O 1
ATOM 563 N N . GLU A 1 72 ? -4.591 -8.610 20.422 1.00 79.81 72 GLU A N 1
ATOM 564 C CA . GLU A 1 72 ? -4.329 -8.959 21.825 1.00 79.81 72 GLU A CA 1
ATOM 565 C C . GLU A 1 72 ? -5.616 -9.110 22.654 1.00 79.81 72 GLU A C 1
ATOM 567 O O . GLU A 1 72 ? -5.699 -9.979 23.526 1.00 79.81 72 GLU A O 1
ATOM 572 N N . HIS A 1 73 ? -6.633 -8.285 22.386 1.00 69.94 73 HIS A N 1
ATOM 573 C CA . HIS A 1 73 ? -7.842 -8.205 23.215 1.00 69.94 73 HIS A CA 1
ATOM 574 C C . HIS A 1 73 ? -9.095 -8.862 22.612 1.00 69.94 73 HIS A C 1
ATOM 576 O O . HIS A 1 73 ? -10.096 -9.020 23.321 1.00 69.94 73 HIS A O 1
ATOM 582 N N . ASP A 1 74 ? -9.030 -9.294 21.348 1.00 64.12 74 ASP A N 1
ATOM 583 C CA . ASP A 1 74 ? -10.119 -9.930 20.594 1.00 64.12 74 ASP A CA 1
ATOM 584 C C . ASP A 1 74 ? -11.404 -9.060 20.520 1.00 64.12 74 ASP A C 1
ATOM 586 O O . ASP A 1 74 ? -11.473 -7.920 20.994 1.00 64.12 74 ASP A O 1
ATOM 590 N N . ILE A 1 75 ? -12.470 -9.588 19.909 1.00 57.06 75 ILE A N 1
ATOM 591 C CA . ILE A 1 75 ? -13.777 -8.933 19.697 1.00 57.06 75 ILE A CA 1
ATOM 592 C C . ILE A 1 75 ? -14.406 -8.394 20.999 1.00 57.06 75 ILE A C 1
ATOM 594 O O . ILE A 1 75 ? -15.273 -7.522 20.935 1.00 57.06 75 ILE A O 1
ATOM 598 N N . ASN A 1 76 ? -13.951 -8.833 22.178 1.00 54.91 76 ASN A N 1
ATOM 599 C CA . ASN A 1 76 ? -14.416 -8.329 23.476 1.00 54.91 76 ASN A CA 1
ATOM 600 C C . ASN A 1 76 ? -14.174 -6.818 23.658 1.00 54.91 76 ASN A C 1
ATOM 602 O O . ASN A 1 76 ? -14.933 -6.160 24.364 1.00 54.91 76 ASN A O 1
ATOM 606 N N . PHE A 1 77 ? -13.182 -6.240 22.972 1.00 57.56 77 PHE A N 1
ATOM 607 C CA . PHE A 1 77 ? -12.983 -4.785 22.921 1.00 57.56 77 PHE A CA 1
ATOM 608 C C . PHE A 1 77 ? -14.070 -4.043 22.103 1.00 57.56 77 PHE A C 1
ATOM 610 O O . PHE A 1 77 ? -14.335 -2.857 22.317 1.00 57.56 77 PHE A O 1
ATOM 617 N N . ILE A 1 78 ? -14.748 -4.740 21.186 1.00 58.16 78 ILE A N 1
ATOM 618 C CA . ILE A 1 78 ? -15.829 -4.224 20.327 1.00 58.16 78 ILE A CA 1
ATOM 619 C C . ILE A 1 78 ? -17.210 -4.466 20.975 1.00 58.16 78 ILE A C 1
ATOM 621 O O . ILE A 1 78 ? -18.235 -4.562 20.292 1.00 58.16 78 ILE A O 1
ATOM 625 N N . ALA A 1 79 ? -17.267 -4.613 22.302 1.00 54.91 79 ALA A N 1
ATOM 626 C CA . ALA A 1 79 ? -18.538 -4.634 23.012 1.00 54.91 79 ALA A CA 1
ATOM 627 C C . ALA A 1 79 ? -19.263 -3.284 22.842 1.00 54.91 79 ALA A C 1
ATOM 629 O O . ALA A 1 79 ? -18.641 -2.231 22.685 1.00 54.91 79 ALA A O 1
ATOM 630 N N . ASP A 1 80 ? -20.598 -3.322 22.816 1.00 54.31 80 ASP A N 1
ATOM 631 C CA . ASP A 1 80 ? -21.428 -2.126 22.665 1.00 54.31 80 ASP A CA 1
ATOM 632 C C . ASP A 1 80 ? -21.116 -1.141 23.797 1.00 54.31 80 ASP A C 1
ATOM 634 O O . ASP A 1 80 ? -21.157 -1.508 24.976 1.00 54.31 80 ASP A O 1
ATOM 638 N N . ARG A 1 81 ? -20.821 0.116 23.429 1.00 52.44 81 ARG A N 1
ATOM 639 C CA . ARG A 1 81 ? -20.617 1.235 24.365 1.00 52.44 81 ARG A CA 1
ATOM 640 C C . ARG A 1 81 ? -21.755 1.336 25.385 1.00 52.44 81 ARG A C 1
ATOM 642 O O . ARG A 1 81 ? -21.541 1.815 26.495 1.00 52.44 81 ARG A O 1
ATOM 649 N N . ASN A 1 82 ? -22.951 0.872 25.019 1.00 52.06 82 ASN A N 1
ATOM 650 C CA . ASN A 1 82 ? -24.129 0.861 25.876 1.00 52.06 82 ASN A CA 1
ATOM 651 C C . ASN A 1 82 ? -24.170 -0.317 26.866 1.00 52.06 82 ASN A C 1
ATOM 653 O O . ASN A 1 82 ? -24.836 -0.207 27.895 1.00 52.06 82 ASN A O 1
ATOM 657 N N . THR A 1 83 ? -23.488 -1.434 26.587 1.00 51.94 83 THR A N 1
ATOM 658 C CA . THR A 1 83 ? -23.541 -2.652 27.420 1.00 51.94 83 THR A CA 1
ATOM 659 C C . THR A 1 83 ? -22.267 -2.919 28.214 1.00 51.94 83 THR A C 1
ATOM 661 O O . THR A 1 83 ? -22.342 -3.579 29.248 1.00 51.94 83 THR A O 1
ATOM 664 N N . ASP A 1 84 ? -21.114 -2.406 27.775 1.00 54.38 84 ASP A N 1
ATOM 665 C CA . ASP A 1 84 ? -19.833 -2.597 28.459 1.00 54.38 84 ASP A CA 1
ATOM 666 C C . ASP A 1 84 ? -19.110 -1.258 28.676 1.00 54.38 84 ASP A C 1
ATOM 668 O O . ASP A 1 84 ? -18.523 -0.658 27.773 1.00 54.38 84 ASP A O 1
ATOM 672 N N . ARG A 1 85 ? -19.145 -0.789 29.929 1.00 50.47 85 ARG A N 1
ATOM 673 C CA . ARG A 1 85 ? -18.499 0.457 30.367 1.00 50.47 85 ARG A CA 1
ATOM 674 C C . ARG A 1 85 ? -16.976 0.416 30.255 1.00 50.47 85 ARG A C 1
ATOM 676 O O . ARG A 1 85 ? -16.379 1.477 30.109 1.00 50.47 85 ARG A O 1
ATOM 683 N N . VAL A 1 86 ? -16.356 -0.762 30.351 1.00 49.88 86 VAL A N 1
ATOM 684 C CA . VAL A 1 86 ? -14.902 -0.926 30.216 1.00 49.88 86 VAL A CA 1
ATOM 685 C C . VAL A 1 86 ? -14.525 -0.843 28.743 1.00 49.88 86 VAL A C 1
ATOM 687 O O . VAL A 1 86 ? -13.610 -0.098 28.411 1.00 49.88 86 VAL A O 1
ATOM 690 N N . ALA A 1 87 ? -15.280 -1.485 27.849 1.00 50.72 87 ALA A N 1
ATOM 691 C CA . ALA A 1 87 ? -15.093 -1.328 26.405 1.00 50.72 87 ALA A CA 1
ATOM 692 C C . ALA A 1 87 ? -15.315 0.124 25.948 1.00 50.72 87 ALA A C 1
ATOM 694 O O . ALA A 1 87 ? -14.527 0.645 25.165 1.00 50.72 87 ALA A O 1
ATOM 695 N N . GLY A 1 88 ? -16.320 0.813 26.504 1.00 51.28 88 GLY A N 1
ATOM 696 C CA . GLY A 1 88 ? -16.531 2.247 26.293 1.00 51.28 88 GLY A CA 1
ATOM 697 C C . GLY A 1 88 ? -15.345 3.102 26.746 1.00 51.28 88 GLY A C 1
ATOM 698 O O . GLY A 1 88 ? -14.940 3.991 26.012 1.00 51.28 88 GLY A O 1
ATOM 699 N N . LEU A 1 89 ? -14.737 2.791 27.897 1.00 49.53 89 LEU A N 1
ATOM 700 C CA . LEU A 1 89 ? -13.550 3.481 28.417 1.00 49.53 89 LEU A CA 1
ATOM 701 C C . LEU A 1 89 ? -12.287 3.190 27.606 1.00 49.53 89 LEU A C 1
ATOM 703 O O . LEU A 1 89 ? -11.509 4.101 27.370 1.00 49.53 89 LEU A O 1
ATOM 707 N N . ILE A 1 90 ? -12.074 1.949 27.166 1.00 53.22 90 ILE A N 1
ATOM 708 C CA . ILE A 1 90 ? -10.921 1.595 26.331 1.00 53.22 90 ILE A CA 1
ATOM 709 C C . ILE A 1 90 ? -11.072 2.248 24.957 1.00 53.22 90 ILE A C 1
ATOM 711 O O . ILE A 1 90 ? -10.120 2.847 24.474 1.00 53.22 90 ILE A O 1
ATOM 715 N N . GLN A 1 91 ? -12.267 2.203 24.357 1.00 55.59 91 GLN A N 1
ATOM 716 C CA . GLN A 1 91 ? -12.556 2.909 23.112 1.00 55.59 91 GLN A CA 1
ATOM 717 C C . GLN A 1 91 ? -12.399 4.415 23.306 1.00 55.59 91 GLN A C 1
ATOM 719 O O . GLN A 1 91 ? -11.728 5.045 22.506 1.00 55.59 91 GLN A O 1
ATOM 724 N N . ASP A 1 92 ? -12.961 5.008 24.358 1.00 54.12 92 ASP A N 1
ATOM 725 C CA . ASP A 1 92 ? -12.797 6.434 24.622 1.00 54.12 92 ASP A CA 1
ATOM 726 C C . ASP A 1 92 ? -11.342 6.792 24.919 1.00 54.12 92 ASP A C 1
ATOM 728 O O . ASP A 1 92 ? -10.915 7.814 24.432 1.00 54.12 92 ASP A O 1
ATOM 732 N N . VAL A 1 93 ? -10.519 5.999 25.604 1.00 50.25 93 VAL A N 1
ATOM 733 C CA . VAL A 1 93 ? -9.084 6.314 25.775 1.00 50.25 93 VAL A CA 1
ATOM 734 C C . VAL A 1 93 ? -8.342 6.206 24.436 1.00 50.25 93 VAL A C 1
ATOM 736 O O . VAL A 1 93 ? -7.629 7.132 24.064 1.00 50.25 93 VAL A O 1
ATOM 739 N N . PHE A 1 94 ? -8.596 5.159 23.643 1.00 55.22 94 PHE A N 1
ATOM 740 C CA . PHE A 1 94 ? -7.999 5.004 22.309 1.00 55.22 94 PHE A CA 1
ATOM 741 C C . PHE A 1 94 ? -8.449 6.082 21.308 1.00 55.22 94 PHE A C 1
ATOM 743 O O . PHE A 1 94 ? -7.647 6.507 20.479 1.00 55.22 94 PHE A O 1
ATOM 750 N N . PHE A 1 95 ? -9.713 6.518 21.366 1.00 52.31 95 PHE A N 1
ATOM 751 C CA . PHE A 1 95 ? -10.328 7.501 20.463 1.00 52.31 95 PHE A CA 1
ATOM 752 C C . PHE A 1 95 ? -10.305 8.944 21.006 1.00 52.31 95 PHE A C 1
ATOM 754 O O . PHE A 1 95 ? -10.448 9.860 20.212 1.00 52.31 95 PHE A O 1
ATOM 761 N N . SER A 1 96 ? -10.133 9.189 22.310 1.00 44.69 96 SER A N 1
ATOM 762 C CA . SER A 1 96 ? -10.022 10.543 22.903 1.00 44.69 96 SER A CA 1
ATOM 763 C C . SER A 1 96 ? -8.577 11.023 22.973 1.00 44.69 96 SER A C 1
ATOM 765 O O . SER A 1 96 ? -8.342 12.218 22.823 1.00 44.69 96 SER A O 1
ATOM 767 N N . GLU A 1 97 ? -7.599 10.114 23.079 1.00 44.12 97 GLU A N 1
ATOM 768 C CA . GLU A 1 97 ? -6.205 10.445 22.751 1.00 44.12 97 GLU A CA 1
ATOM 769 C C . GLU A 1 97 ? -5.988 10.546 21.227 1.00 44.12 97 GLU A C 1
ATOM 771 O O . GLU A 1 97 ? -5.074 11.238 20.782 1.00 44.12 97 GLU A O 1
ATOM 776 N N . ASN A 1 98 ? -6.874 9.943 20.418 1.00 43.91 98 ASN A N 1
ATOM 777 C CA . ASN A 1 98 ? -6.909 10.061 18.957 1.00 43.91 98 ASN A CA 1
ATOM 778 C C . ASN A 1 98 ? -8.262 10.592 18.449 1.00 43.91 98 ASN A C 1
ATOM 780 O O . ASN A 1 98 ? -8.934 9.912 17.669 1.00 43.91 98 ASN A O 1
ATOM 784 N N . ASP A 1 99 ? -8.653 11.825 18.792 1.00 42.50 99 ASP A N 1
ATOM 785 C CA . ASP A 1 99 ? -9.752 12.543 18.088 1.00 42.50 99 ASP A CA 1
ATOM 786 C C . ASP A 1 99 ? -9.469 12.622 16.560 1.00 42.50 99 ASP A C 1
ATOM 788 O O . ASP A 1 99 ? -10.333 12.658 15.682 1.00 42.50 99 ASP A O 1
ATOM 792 N N . LEU A 1 100 ? -8.186 12.458 16.250 1.00 43.84 100 LEU A N 1
ATOM 793 C CA . LEU A 1 100 ? -7.582 12.072 14.994 1.00 43.84 100 LEU A CA 1
ATOM 794 C C . LEU A 1 100 ? -8.138 10.799 14.336 1.00 43.84 100 LEU A C 1
ATOM 796 O O . LEU A 1 100 ? -7.898 10.652 13.162 1.00 43.84 100 LEU A O 1
ATOM 800 N N . THR A 1 101 ? -8.880 9.870 14.940 1.00 47.16 101 THR A N 1
ATOM 801 C CA . THR A 1 101 ? -9.193 8.575 14.278 1.00 47.16 101 THR A CA 1
ATOM 802 C C . THR A 1 101 ? -10.075 8.746 13.038 1.00 47.16 101 THR A C 1
ATOM 804 O O . THR A 1 101 ? -9.906 8.058 12.036 1.00 47.16 101 THR A O 1
ATOM 807 N N . SER A 1 102 ? -10.948 9.755 13.039 1.00 49.81 102 SER A N 1
ATOM 808 C CA . SER A 1 102 ? -11.680 10.186 11.844 1.00 49.81 102 SER A CA 1
ATOM 809 C C . SER A 1 102 ? -10.776 10.775 10.755 1.00 49.81 102 SER A C 1
ATOM 811 O O . SER A 1 102 ? -11.113 10.699 9.579 1.00 49.81 102 SER A O 1
ATOM 813 N N . GLU A 1 103 ? -9.681 11.421 11.138 1.00 50.09 103 GLU A N 1
ATOM 814 C CA . GLU A 1 103 ? -8.760 12.164 10.271 1.00 50.09 103 GLU A CA 1
ATOM 815 C C . GLU A 1 103 ? -7.579 11.285 9.808 1.00 50.09 103 GLU A C 1
ATOM 817 O O . GLU A 1 103 ? -7.145 11.349 8.665 1.00 50.09 103 GLU A O 1
ATOM 822 N N . VAL A 1 104 ? -7.161 10.356 10.660 1.00 52.81 104 VAL A N 1
ATOM 823 C CA . VAL A 1 104 ? -6.155 9.305 10.515 1.00 52.81 104 VAL A CA 1
ATOM 824 C C . VAL A 1 104 ? -6.689 8.208 9.615 1.00 52.81 104 VAL A C 1
ATOM 826 O O . VAL A 1 104 ? -6.020 7.847 8.654 1.00 52.81 104 VAL A O 1
ATOM 829 N N . LEU A 1 105 ? -7.928 7.742 9.830 1.00 58.19 105 LEU A N 1
ATOM 830 C CA . LEU A 1 105 ? -8.585 6.832 8.886 1.00 58.19 105 LEU A CA 1
ATOM 831 C C . LEU A 1 105 ? -8.987 7.538 7.583 1.00 58.19 105 LEU A C 1
ATOM 833 O O . LEU A 1 105 ? -9.210 6.869 6.578 1.00 58.19 105 LEU A O 1
ATOM 837 N N . ARG A 1 106 ? -9.076 8.873 7.563 1.00 57.12 106 ARG A N 1
ATOM 838 C CA . ARG A 1 106 ? -9.251 9.647 6.325 1.00 57.12 106 ARG A CA 1
ATOM 839 C C . ARG A 1 106 ? -7.930 9.788 5.564 1.00 57.12 106 ARG A C 1
ATOM 841 O O . ARG A 1 106 ? -7.947 9.686 4.348 1.00 57.12 106 ARG A O 1
ATOM 848 N N . PHE A 1 107 ? -6.798 9.908 6.261 1.00 56.47 107 PHE A N 1
ATOM 849 C CA . PHE A 1 107 ? -5.454 9.834 5.674 1.00 56.47 107 PHE A CA 1
ATOM 850 C C . PHE A 1 107 ? -5.135 8.447 5.094 1.00 56.47 107 PHE A C 1
ATOM 852 O O . PHE A 1 107 ? -4.434 8.345 4.093 1.00 56.47 107 PHE A O 1
ATOM 859 N N . LEU A 1 108 ? -5.696 7.376 5.668 1.00 57.53 108 LEU A N 1
ATOM 860 C CA . LEU A 1 108 ? -5.615 6.029 5.088 1.00 57.53 108 LEU A CA 1
ATOM 861 C C . LEU A 1 108 ? -6.181 5.956 3.651 1.00 57.53 108 LEU A C 1
ATOM 863 O O . LEU A 1 108 ? -5.801 5.073 2.885 1.00 57.53 108 LEU A O 1
ATOM 867 N N . TYR A 1 109 ? -7.065 6.885 3.279 1.00 64.06 109 TYR A N 1
ATOM 868 C CA . TYR A 1 109 ? -7.603 7.065 1.932 1.00 64.06 109 TYR A CA 1
ATOM 869 C C . TYR A 1 109 ? -7.189 8.449 1.392 1.00 64.06 109 TYR A C 1
ATOM 871 O O . TYR A 1 109 ? -8.013 9.339 1.194 1.00 64.06 109 TYR A O 1
ATOM 879 N N . ASP A 1 110 ? -5.890 8.672 1.185 1.00 70.38 110 ASP A N 1
ATOM 880 C CA . ASP A 1 110 ? -5.419 9.872 0.485 1.00 70.38 110 ASP A CA 1
ATOM 881 C C . ASP A 1 110 ? -5.425 9.641 -1.032 1.00 70.38 110 ASP A C 1
ATOM 883 O O . ASP A 1 110 ? -4.582 8.925 -1.570 1.00 70.38 110 ASP A O 1
ATOM 887 N N . GLU A 1 111 ? -6.351 10.289 -1.745 1.00 70.56 111 GLU A N 1
ATOM 888 C CA . GLU A 1 111 ? -6.416 10.253 -3.215 1.00 70.56 111 GLU A CA 1
ATOM 889 C C . GLU A 1 111 ? -5.184 10.887 -3.891 1.00 70.56 111 GLU A C 1
ATOM 891 O O . GLU A 1 111 ? -4.954 10.677 -5.083 1.00 70.56 111 GLU A O 1
ATOM 896 N N . ASN A 1 112 ? -4.361 11.630 -3.142 1.00 75.62 112 ASN A N 1
ATOM 897 C CA . ASN A 1 112 ? -3.067 12.147 -3.596 1.00 75.62 112 ASN A CA 1
ATOM 898 C C . ASN A 1 112 ? -1.883 11.246 -3.198 1.00 75.62 112 ASN A C 1
ATOM 900 O O . ASN A 1 112 ? -0.735 11.554 -3.545 1.00 75.62 112 ASN A O 1
ATOM 904 N N . GLY A 1 113 ? -2.158 10.137 -2.508 1.00 78.25 113 GLY A N 1
ATOM 905 C CA . GLY A 1 113 ? -1.189 9.150 -2.051 1.00 78.25 113 GLY A CA 1
ATOM 906 C C . GLY A 1 113 ? -0.427 8.467 -3.188 1.00 78.25 113 GLY A C 1
ATOM 907 O O . GLY A 1 113 ? -0.800 8.531 -4.368 1.00 78.25 113 GLY A O 1
ATOM 908 N N . ALA A 1 114 ? 0.679 7.799 -2.858 1.00 84.38 114 ALA A N 1
ATOM 909 C CA . ALA A 1 114 ? 1.524 7.154 -3.864 1.00 84.38 114 ALA A CA 1
ATOM 910 C C . ALA A 1 114 ? 0.755 6.057 -4.618 1.00 84.38 114 ALA A C 1
ATOM 912 O O . ALA A 1 114 ? 0.866 5.980 -5.843 1.00 84.38 114 ALA A O 1
ATOM 913 N N . TYR A 1 115 ? -0.103 5.297 -3.935 1.00 83.44 115 TYR A N 1
ATOM 914 C CA . TYR A 1 115 ? -0.997 4.336 -4.584 1.00 83.44 115 TYR A CA 1
ATOM 915 C C . TYR A 1 115 ? -1.844 4.957 -5.702 1.00 83.44 115 TYR A C 1
ATOM 917 O O . TYR A 1 115 ? -1.821 4.469 -6.833 1.00 83.44 115 TYR A O 1
ATOM 925 N N . TYR A 1 116 ? -2.544 6.062 -5.434 1.00 83.19 116 TYR A N 1
ATOM 926 C CA . TYR A 1 116 ? -3.425 6.696 -6.419 1.00 83.19 116 TYR A CA 1
ATOM 927 C C . TYR A 1 116 ? -2.662 7.304 -7.589 1.00 83.19 116 TYR A C 1
ATOM 929 O O . TYR A 1 116 ? -3.086 7.162 -8.739 1.00 83.19 116 TYR A O 1
ATOM 937 N N . ARG A 1 117 ? -1.511 7.925 -7.310 1.00 85.00 117 ARG A N 1
ATOM 938 C CA . ARG A 1 117 ? -0.635 8.493 -8.345 1.00 85.00 117 ARG A CA 1
ATOM 939 C C . ARG A 1 117 ? -0.048 7.427 -9.266 1.00 85.00 117 ARG A C 1
ATOM 941 O O . ARG A 1 117 ? 0.209 7.713 -10.435 1.00 85.00 117 ARG A O 1
ATOM 948 N N . TYR A 1 118 ? 0.171 6.215 -8.756 1.00 84.88 118 TYR A N 1
ATOM 949 C CA . TYR A 1 118 ? 0.880 5.163 -9.482 1.00 84.88 118 TYR A CA 1
ATOM 950 C C . TYR A 1 118 ? 0.049 3.926 -9.812 1.00 84.88 118 TYR A C 1
ATOM 952 O O . TYR A 1 118 ? 0.612 2.993 -10.374 1.00 84.88 118 TYR A O 1
ATOM 960 N N . LYS A 1 119 ? -1.262 3.894 -9.553 1.00 81.38 119 LYS A N 1
ATOM 961 C CA . LYS A 1 119 ? -2.125 2.721 -9.802 1.00 81.38 119 LYS A CA 1
ATOM 962 C C . LYS A 1 119 ? -1.968 2.095 -11.197 1.00 81.38 119 LYS A C 1
ATOM 964 O O . LYS A 1 119 ? -1.960 0.875 -11.318 1.00 81.38 119 LYS A O 1
ATOM 969 N N . ASP A 1 120 ? -1.735 2.914 -12.224 1.00 82.94 120 ASP A N 1
ATOM 970 C CA . ASP A 1 120 ? -1.532 2.458 -13.610 1.00 82.94 120 ASP A CA 1
ATOM 971 C C . ASP A 1 120 ? -0.119 1.895 -13.869 1.00 82.94 120 ASP A C 1
ATOM 973 O O . ASP A 1 120 ? 0.130 1.228 -14.871 1.00 82.94 120 ASP A O 1
ATOM 977 N N . VAL A 1 121 ? 0.829 2.187 -12.979 1.00 85.94 121 VAL A N 1
ATOM 978 C CA . VAL A 1 121 ? 2.225 1.734 -13.027 1.00 85.94 121 VAL A CA 1
ATOM 979 C C . VAL A 1 121 ? 2.423 0.462 -12.207 1.00 85.94 121 VAL A C 1
ATOM 981 O O . VAL A 1 121 ? 3.189 -0.394 -12.641 1.00 85.94 121 VAL A O 1
ATOM 984 N N . ILE A 1 122 ? 1.727 0.316 -11.070 1.00 84.88 122 ILE A N 1
ATOM 985 C CA . ILE A 1 122 ? 1.862 -0.821 -10.134 1.00 84.88 122 ILE A CA 1
ATOM 986 C C . ILE A 1 122 ? 1.597 -2.163 -10.839 1.00 84.88 122 ILE A C 1
ATOM 988 O O . ILE A 1 122 ? 2.232 -3.162 -10.516 1.00 84.88 122 ILE A O 1
ATOM 992 N N . THR A 1 123 ? 0.743 -2.186 -11.864 1.00 86.50 123 THR A N 1
ATOM 993 C CA . THR A 1 123 ? 0.478 -3.368 -12.710 1.00 86.50 123 THR A CA 1
ATOM 994 C C . THR A 1 123 ? 1.702 -3.887 -13.474 1.00 86.50 123 THR A C 1
ATOM 996 O O . THR A 1 123 ? 1.677 -5.008 -13.969 1.00 86.50 123 THR A O 1
ATOM 999 N N . ASN A 1 124 ? 2.769 -3.090 -13.582 1.00 88.38 124 ASN A N 1
ATOM 1000 C CA . ASN A 1 124 ? 4.028 -3.482 -14.220 1.00 88.38 124 ASN A CA 1
ATOM 1001 C C . ASN A 1 124 ? 5.047 -4.062 -13.225 1.00 88.38 124 ASN A C 1
ATOM 1003 O O . ASN A 1 124 ? 6.151 -4.430 -13.636 1.00 88.38 124 ASN A O 1
ATOM 1007 N N . PHE A 1 125 ? 4.717 -4.123 -11.932 1.00 91.00 125 PHE A N 1
ATOM 1008 C CA . PHE A 1 125 ? 5.441 -4.992 -11.013 1.00 91.00 125 PHE A CA 1
ATOM 1009 C C . PHE A 1 125 ? 5.181 -6.463 -11.361 1.00 91.00 125 PHE A C 1
ATOM 1011 O O . PHE A 1 125 ? 4.212 -6.811 -12.032 1.00 91.00 125 PHE A O 1
ATOM 1018 N N . ASP A 1 126 ? 6.076 -7.337 -10.910 1.00 93.19 126 ASP A N 1
ATOM 1019 C CA . ASP A 1 126 ? 5.878 -8.779 -10.942 1.00 93.19 126 ASP A CA 1
ATOM 1020 C C . ASP A 1 126 ? 4.577 -9.155 -10.227 1.00 93.19 126 ASP A C 1
ATOM 1022 O O . ASP A 1 126 ? 4.156 -8.479 -9.289 1.00 93.19 126 ASP A O 1
ATOM 1026 N N . GLU A 1 127 ? 3.944 -10.229 -10.696 1.00 92.38 127 GLU A N 1
ATOM 1027 C CA . GLU A 1 127 ? 2.595 -10.638 -10.294 1.00 92.38 127 GLU A CA 1
ATOM 1028 C C . GLU A 1 127 ? 2.432 -10.735 -8.773 1.00 92.38 127 GLU A C 1
ATOM 1030 O O . GLU A 1 127 ? 1.458 -10.231 -8.215 1.00 92.38 127 GLU A O 1
ATOM 1035 N N . GLU A 1 128 ? 3.420 -11.320 -8.095 1.00 94.75 128 GLU A N 1
ATOM 1036 C CA . GLU A 1 128 ? 3.413 -11.472 -6.645 1.00 94.75 128 GLU A CA 1
ATOM 1037 C C . GLU A 1 128 ? 3.461 -10.101 -5.955 1.00 94.75 128 GLU A C 1
ATOM 1039 O O . GLU A 1 128 ? 2.696 -9.843 -5.024 1.00 94.75 128 GLU A O 1
ATOM 1044 N N . CYS A 1 129 ? 4.343 -9.203 -6.407 1.00 93.69 129 CYS A N 1
ATOM 1045 C CA . CYS A 1 129 ? 4.471 -7.862 -5.837 1.00 93.69 129 CYS A CA 1
ATOM 1046 C C . CYS A 1 129 ? 3.207 -7.030 -6.085 1.00 93.69 129 CYS A C 1
ATOM 1048 O O . CYS A 1 129 ? 2.690 -6.412 -5.155 1.00 93.69 129 CYS A O 1
ATOM 1050 N N . PHE A 1 130 ? 2.659 -7.076 -7.302 1.00 92.06 130 PHE A N 1
ATOM 1051 C CA . PHE A 1 130 ? 1.391 -6.432 -7.640 1.00 92.06 130 PHE A CA 1
ATOM 1052 C C . PHE A 1 130 ? 0.244 -6.931 -6.752 1.00 92.06 130 PHE A C 1
ATOM 1054 O O . PHE A 1 130 ? -0.517 -6.114 -6.224 1.00 92.06 130 PHE A O 1
ATOM 1061 N N . ALA A 1 131 ? 0.131 -8.247 -6.555 1.00 92.94 131 ALA A N 1
ATOM 1062 C CA . ALA A 1 131 ? -0.907 -8.844 -5.723 1.00 92.94 131 ALA A CA 1
ATOM 1063 C C . ALA A 1 131 ? -0.800 -8.382 -4.262 1.00 92.94 131 ALA A C 1
ATOM 1065 O O . ALA A 1 131 ? -1.795 -7.931 -3.699 1.00 92.94 131 ALA A O 1
ATOM 1066 N N . ASN A 1 132 ? 0.404 -8.411 -3.681 1.00 94.44 132 ASN A N 1
ATOM 1067 C CA . ASN A 1 132 ? 0.636 -7.996 -2.295 1.00 94.44 132 ASN A CA 1
ATOM 1068 C C . ASN A 1 132 ? 0.388 -6.491 -2.091 1.00 94.44 132 ASN A C 1
ATOM 1070 O O . ASN A 1 132 ? -0.293 -6.103 -1.142 1.00 94.44 132 ASN A O 1
ATOM 1074 N N . VAL A 1 133 ? 0.880 -5.634 -2.998 1.00 91.19 133 VAL A N 1
ATOM 1075 C CA . VAL A 1 133 ? 0.605 -4.185 -2.957 1.00 91.19 133 VAL A CA 1
ATOM 1076 C C . VAL A 1 133 ? -0.901 -3.936 -3.051 1.00 91.19 133 VAL A C 1
ATOM 1078 O O . VAL A 1 133 ? -1.464 -3.193 -2.248 1.00 91.19 133 VAL A O 1
ATOM 1081 N N . SER A 1 134 ? -1.576 -4.586 -4.000 1.00 90.44 134 SER A N 1
ATOM 1082 C CA . SER A 1 134 ? -3.023 -4.440 -4.182 1.00 90.44 134 SER A CA 1
ATOM 1083 C C . SER A 1 134 ? -3.802 -4.913 -2.960 1.00 90.44 134 SER A C 1
ATOM 1085 O O . SER A 1 134 ? -4.773 -4.272 -2.565 1.00 90.44 134 SER A O 1
ATOM 1087 N N . GLU A 1 135 ? -3.383 -6.014 -2.337 1.00 92.62 135 GLU A N 1
ATOM 1088 C CA . GLU A 1 135 ? -4.019 -6.535 -1.135 1.00 92.62 135 GLU A CA 1
ATOM 1089 C C . GLU A 1 135 ? -3.847 -5.599 0.063 1.00 92.62 135 GLU A C 1
ATOM 1091 O O . GLU A 1 135 ? -4.819 -5.379 0.792 1.00 92.62 135 GLU A O 1
ATOM 1096 N N . PHE A 1 136 ? -2.664 -5.004 0.234 1.00 91.88 136 PHE A N 1
ATOM 1097 C CA . PHE A 1 136 ? -2.418 -3.986 1.253 1.00 91.88 136 PHE A CA 1
ATOM 1098 C C . PHE A 1 136 ? -3.413 -2.836 1.121 1.00 91.88 136 PHE A C 1
ATOM 1100 O O . PHE A 1 136 ? -4.258 -2.661 2.000 1.00 91.88 136 PHE A O 1
ATOM 1107 N N . TYR A 1 137 ? -3.411 -2.129 -0.010 1.00 87.12 137 TYR A N 1
ATOM 1108 C CA . TYR A 1 137 ? -4.287 -0.968 -0.193 1.00 87.12 137 TYR A CA 1
ATOM 1109 C C . TYR A 1 137 ? -5.775 -1.336 -0.223 1.00 87.12 137 TYR A C 1
ATOM 1111 O O . TYR A 1 137 ? -6.598 -0.582 0.291 1.00 87.12 137 TYR A O 1
ATOM 1119 N N . ARG A 1 138 ? -6.151 -2.517 -0.733 1.00 88.31 138 ARG A N 1
ATOM 11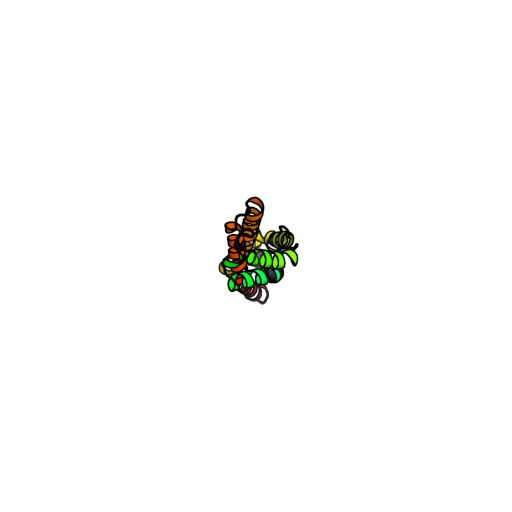20 C CA . ARG A 1 138 ? -7.542 -2.994 -0.675 1.00 88.31 138 ARG A CA 1
ATOM 1121 C C . ARG A 1 138 ? -8.034 -3.129 0.764 1.00 88.31 138 ARG A C 1
ATOM 1123 O O . ARG A 1 138 ? -9.160 -2.736 1.056 1.00 88.31 138 ARG A O 1
ATOM 1130 N N . ASN A 1 139 ? -7.216 -3.685 1.658 1.00 88.75 139 ASN A N 1
ATOM 1131 C CA . ASN A 1 139 ? -7.580 -3.794 3.068 1.00 88.75 139 ASN A CA 1
ATOM 1132 C C . ASN A 1 139 ? -7.710 -2.410 3.719 1.00 88.75 139 ASN A C 1
ATOM 1134 O O . ASN A 1 139 ? -8.665 -2.187 4.457 1.00 88.75 139 ASN A O 1
ATOM 1138 N N . ILE A 1 140 ? -6.837 -1.459 3.379 1.00 84.88 140 ILE A N 1
ATOM 1139 C CA . ILE A 1 140 ? -6.962 -0.070 3.842 1.00 84.88 140 ILE A CA 1
ATOM 1140 C C . ILE A 1 140 ? -8.288 0.565 3.398 1.00 84.88 140 ILE A C 1
ATOM 1142 O O . ILE A 1 140 ? -9.036 1.094 4.221 1.00 84.88 140 ILE A O 1
ATOM 1146 N N . ILE A 1 141 ? -8.620 0.449 2.110 1.00 82.00 141 ILE A N 1
ATOM 1147 C CA . ILE A 1 141 ? -9.861 0.985 1.534 1.00 82.00 141 ILE A CA 1
ATOM 1148 C C . ILE A 1 141 ? -11.089 0.339 2.189 1.00 82.00 141 ILE A C 1
ATOM 1150 O O . ILE A 1 141 ? -12.051 1.023 2.537 1.00 82.00 141 ILE A O 1
ATOM 1154 N N . HIS A 1 142 ? -11.074 -0.980 2.390 1.00 85.25 142 HIS A N 1
ATOM 1155 C CA . HIS A 1 142 ? -12.170 -1.670 3.065 1.00 85.25 142 HIS A CA 1
ATOM 1156 C C . HIS A 1 142 ? -12.325 -1.241 4.522 1.00 85.25 142 HIS A C 1
ATOM 1158 O O . HIS A 1 142 ? -13.457 -1.018 4.947 1.00 85.25 142 HIS A O 1
ATOM 1164 N N . ALA A 1 143 ? -11.225 -1.077 5.263 1.00 82.31 143 ALA A N 1
ATOM 1165 C CA . ALA A 1 143 ? -11.276 -0.577 6.631 1.00 82.31 143 ALA A CA 1
ATOM 1166 C C . ALA A 1 143 ? -11.956 0.797 6.689 1.00 82.31 143 ALA A C 1
ATOM 1168 O O . ALA A 1 143 ? -12.893 0.986 7.461 1.00 82.31 143 ALA A O 1
ATOM 1169 N N . HIS A 1 144 ? -11.555 1.720 5.811 1.00 78.12 144 HIS A N 1
ATOM 1170 C CA . HIS A 1 144 ? -12.181 3.036 5.712 1.00 78.12 144 HIS A CA 1
ATOM 1171 C C . HIS A 1 144 ? -13.691 2.942 5.429 1.00 78.12 144 HIS A C 1
ATOM 1173 O O . HIS A 1 144 ? -14.499 3.547 6.132 1.00 78.12 144 HIS A O 1
ATOM 1179 N N . ASN A 1 145 ? -14.090 2.137 4.440 1.00 80.38 145 ASN A N 1
ATOM 1180 C CA . ASN A 1 145 ? -15.497 1.988 4.062 1.00 80.38 145 ASN A CA 1
ATOM 1181 C C . ASN A 1 145 ? -16.350 1.396 5.193 1.00 80.38 145 ASN A C 1
ATOM 1183 O O . ASN A 1 145 ? -17.455 1.874 5.448 1.00 80.38 145 ASN A O 1
ATOM 1187 N N . TYR A 1 146 ? -15.848 0.376 5.893 1.00 82.94 146 TYR A N 1
ATOM 1188 C CA . TYR A 1 146 ? -16.556 -0.199 7.035 1.00 82.94 146 TYR A CA 1
ATOM 1189 C C . TYR A 1 146 ? -16.653 0.782 8.203 1.00 82.94 146 TYR A C 1
ATOM 1191 O O . TYR A 1 146 ? -17.701 0.863 8.840 1.00 82.94 146 TYR A O 1
ATOM 1199 N N . TYR A 1 147 ? -15.619 1.584 8.443 1.00 78.38 147 TYR A N 1
ATOM 1200 C CA . TYR A 1 147 ? -15.661 2.602 9.484 1.00 78.38 147 TYR A CA 1
ATOM 1201 C C . TYR A 1 147 ? -16.714 3.679 9.190 1.00 78.38 147 TYR A C 1
ATOM 1203 O O . TYR A 1 147 ? -17.461 4.081 10.085 1.00 78.38 147 TYR A O 1
ATOM 1211 N N . SER A 1 148 ? -16.836 4.100 7.929 1.00 76.56 148 SER A N 1
ATOM 1212 C CA . SER A 1 148 ? -17.891 5.020 7.492 1.00 76.56 148 SER A CA 1
ATOM 1213 C C . SER A 1 148 ? -19.289 4.438 7.736 1.00 76.56 148 SER A C 1
ATOM 1215 O O . SER A 1 148 ? -20.139 5.106 8.321 1.00 76.56 148 SER A O 1
ATOM 1217 N N . LEU A 1 149 ? -19.504 3.156 7.418 1.00 78.81 149 LEU A N 1
ATOM 1218 C CA . LEU A 1 149 ? -20.773 2.468 7.698 1.00 78.81 149 LEU A CA 1
ATOM 1219 C C . LEU A 1 149 ? -21.066 2.326 9.198 1.00 78.81 149 LEU A C 1
ATOM 1221 O O . LEU A 1 149 ? -22.228 2.405 9.605 1.00 78.81 149 LEU A O 1
ATOM 1225 N N . TYR A 1 150 ? -20.035 2.124 10.025 1.00 76.25 150 TYR A N 1
ATOM 1226 C CA . TYR A 1 150 ? -20.166 2.147 11.482 1.00 76.25 150 TYR A CA 1
ATOM 1227 C C . TYR A 1 150 ? -20.622 3.523 11.974 1.00 76.25 150 TYR A C 1
ATOM 1229 O O . TYR A 1 150 ? -21.546 3.593 12.779 1.00 76.25 150 TYR A O 1
ATOM 1237 N N . LYS A 1 151 ? -20.039 4.617 11.470 1.00 72.31 151 LYS A N 1
ATOM 1238 C CA . LYS A 1 151 ? -20.453 5.976 11.854 1.00 72.31 151 LYS A CA 1
ATOM 1239 C C . LYS A 1 151 ? -21.914 6.270 11.522 1.00 72.31 151 LYS A C 1
ATOM 1241 O O . LYS A 1 151 ? -22.586 6.936 12.303 1.00 72.31 151 LYS A O 1
ATOM 1246 N N . GLU A 1 152 ? -22.398 5.773 10.389 1.00 74.19 152 GLU A N 1
ATOM 1247 C CA . GLU A 1 152 ? -23.779 5.986 9.945 1.00 74.19 152 GLU A CA 1
ATOM 1248 C C . GLU A 1 152 ? -24.796 5.131 10.713 1.00 74.19 152 GLU A C 1
ATOM 1250 O O . GLU A 1 152 ? -25.894 5.600 11.002 1.00 74.19 152 GLU A O 1
ATOM 1255 N N . ASN A 1 153 ? -24.440 3.888 11.058 1.00 70.12 153 ASN A N 1
ATOM 1256 C CA . ASN A 1 153 ? -25.397 2.894 11.563 1.00 70.12 153 ASN A CA 1
ATOM 1257 C C . ASN A 1 153 ? -25.132 2.418 13.003 1.00 70.12 153 ASN A C 1
ATOM 1259 O O . ASN A 1 153 ? -25.877 1.580 13.503 1.00 70.12 153 ASN A O 1
ATOM 1263 N N . GLN A 1 154 ? -24.054 2.882 13.647 1.00 65.88 154 GLN A N 1
ATOM 1264 C CA . GLN A 1 154 ? -23.579 2.480 14.986 1.00 65.88 154 GLN A CA 1
ATOM 1265 C C . GLN A 1 154 ? -23.463 0.957 15.203 1.00 65.88 154 GLN A C 1
ATOM 1267 O O . GLN A 1 154 ? -23.479 0.463 16.327 1.00 65.88 154 GLN A O 1
ATOM 1272 N N . GLY A 1 155 ? -23.337 0.179 14.125 1.00 67.06 155 GLY A N 1
ATOM 1273 C CA . GLY A 1 155 ? -23.276 -1.277 14.202 1.00 67.06 155 GLY A CA 1
ATOM 1274 C C . GLY A 1 155 ? -21.865 -1.780 14.498 1.00 67.06 155 GLY A C 1
ATOM 1275 O O . GLY A 1 155 ? -21.001 -1.704 13.623 1.00 67.06 155 GLY A O 1
ATOM 1276 N N . ASN A 1 156 ? -21.648 -2.391 15.668 1.00 72.44 156 ASN A N 1
ATOM 1277 C CA . ASN A 1 156 ? -20.359 -2.991 16.065 1.00 72.44 156 ASN A CA 1
ATOM 1278 C C . ASN A 1 156 ? -19.810 -4.013 15.059 1.00 72.44 156 ASN A C 1
ATOM 1280 O O . ASN A 1 156 ? -18.602 -4.208 14.969 1.00 72.44 156 ASN A O 1
ATOM 1284 N N . TYR A 1 157 ? -20.683 -4.629 14.257 1.00 81.25 157 TYR A N 1
ATOM 1285 C CA . TYR A 1 157 ? -20.278 -5.478 13.137 1.00 81.25 157 TYR A CA 1
ATOM 1286 C C . TYR A 1 157 ? -19.314 -4.758 12.179 1.00 81.25 157 TYR A C 1
ATOM 1288 O O . TYR A 1 157 ? -18.270 -5.301 11.819 1.00 81.25 157 TYR A O 1
ATOM 1296 N N . TYR A 1 158 ? -19.636 -3.523 11.787 1.00 79.12 158 TYR A N 1
ATOM 1297 C CA . TYR A 1 158 ? -18.820 -2.745 10.856 1.00 79.12 158 TYR A CA 1
ATOM 1298 C C . TYR A 1 158 ? -17.525 -2.249 11.500 1.00 79.12 158 TYR A C 1
ATOM 1300 O O . TYR A 1 158 ? -16.482 -2.202 10.847 1.00 79.12 158 TYR A O 1
ATOM 1308 N N . LEU A 1 159 ? -17.557 -1.956 12.799 1.00 77.25 159 LEU A N 1
ATOM 1309 C CA . LEU A 1 159 ? -16.349 -1.625 13.542 1.00 77.25 159 LEU A CA 1
ATOM 1310 C C . LEU A 1 159 ? -15.393 -2.828 13.605 1.00 77.25 159 LEU A C 1
ATOM 1312 O O . LEU A 1 159 ? -14.214 -2.686 13.297 1.00 77.25 159 LEU A O 1
ATOM 1316 N N . GLY A 1 160 ? -15.903 -4.035 13.864 1.00 78.50 160 GLY A N 1
ATOM 1317 C CA . GLY A 1 160 ? -15.094 -5.256 13.783 1.00 78.50 160 GLY A CA 1
ATOM 1318 C C . GLY A 1 160 ? -14.518 -5.506 12.395 1.00 78.50 160 GLY A C 1
ATOM 1319 O O . GLY A 1 160 ? -13.333 -5.795 12.264 1.00 78.50 160 GLY A O 1
ATOM 1320 N N . LYS A 1 161 ? -15.305 -5.287 11.336 1.00 85.56 161 LYS A N 1
ATOM 1321 C CA . LYS A 1 161 ? -14.805 -5.393 9.956 1.00 85.56 161 LYS A CA 1
ATOM 1322 C C . LYS A 1 161 ? -13.733 -4.358 9.617 1.00 85.56 161 LYS A C 1
ATOM 1324 O O . LYS A 1 161 ? -12.845 -4.650 8.819 1.00 85.56 161 LYS A O 1
ATOM 1329 N N . THR A 1 162 ? -13.791 -3.178 10.230 1.00 83.25 162 THR A N 1
ATOM 1330 C CA . THR A 1 162 ? -12.740 -2.161 10.112 1.00 83.25 162 THR A CA 1
ATOM 1331 C C . THR A 1 162 ? -11.423 -2.708 10.651 1.00 83.25 162 THR A C 1
ATOM 1333 O O . THR A 1 162 ? -10.429 -2.743 9.926 1.00 83.25 162 THR A O 1
ATOM 1336 N N . TYR A 1 163 ? -11.430 -3.203 11.890 1.00 82.88 163 TYR A N 1
ATOM 1337 C CA . TYR A 1 163 ? -10.232 -3.731 12.540 1.00 82.88 163 TYR A CA 1
ATOM 1338 C C . TYR A 1 163 ? -9.705 -5.013 11.883 1.00 82.88 163 TYR A C 1
ATOM 1340 O O . TYR A 1 163 ? -8.498 -5.116 11.676 1.00 82.88 163 TYR A O 1
ATOM 1348 N N . ASP A 1 164 ? -10.582 -5.923 11.439 1.00 86.94 164 ASP A N 1
ATOM 1349 C CA . ASP A 1 164 ? -10.214 -7.102 10.635 1.00 86.94 164 ASP A CA 1
ATOM 1350 C C . ASP A 1 164 ? -9.343 -6.710 9.428 1.00 86.94 164 ASP A C 1
ATOM 1352 O O . ASP A 1 164 ? -8.347 -7.361 9.102 1.00 86.94 164 ASP A O 1
ATOM 1356 N N . CYS A 1 165 ? -9.746 -5.653 8.721 1.00 88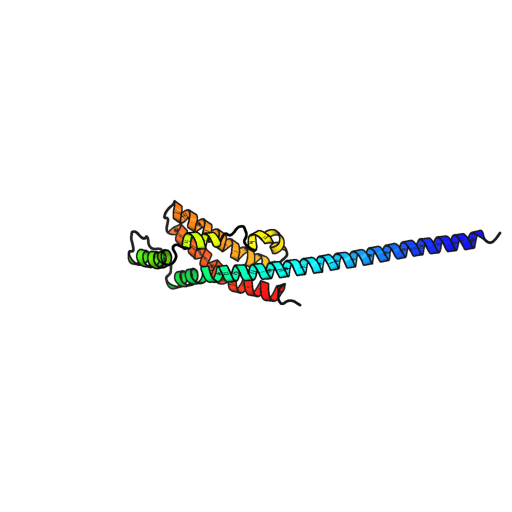.75 165 CYS A N 1
ATOM 1357 C CA . CYS A 1 165 ? -9.044 -5.161 7.544 1.00 88.75 165 CYS A CA 1
ATOM 1358 C C . CYS A 1 165 ? -7.724 -4.468 7.909 1.00 88.75 165 CYS A C 1
ATOM 1360 O O . CYS A 1 165 ? -6.711 -4.720 7.257 1.00 88.75 165 CYS A O 1
ATOM 1362 N N . LEU A 1 166 ? -7.700 -3.657 8.968 1.00 86.31 166 LEU A N 1
ATOM 1363 C CA . LEU A 1 166 ? -6.475 -3.022 9.466 1.00 86.31 166 LEU A CA 1
ATOM 1364 C C . LEU A 1 166 ? -5.429 -4.054 9.914 1.00 86.31 166 LEU A C 1
ATOM 1366 O O . LEU A 1 166 ? -4.264 -3.947 9.534 1.00 86.31 166 LEU A O 1
ATOM 1370 N N . ALA A 1 167 ? -5.848 -5.100 10.627 1.00 88.75 167 ALA A N 1
ATOM 1371 C CA . ALA A 1 167 ? -4.987 -6.206 11.033 1.00 88.75 167 ALA A CA 1
ATOM 1372 C C . ALA A 1 167 ? -4.389 -6.941 9.825 1.00 88.75 167 ALA A C 1
ATOM 1374 O O . ALA A 1 167 ? -3.178 -7.155 9.748 1.00 88.75 167 ALA A O 1
ATOM 1375 N N . LYS A 1 168 ? -5.211 -7.252 8.814 1.00 93.69 168 LYS A N 1
ATOM 1376 C CA . LYS A 1 168 ? -4.726 -7.850 7.559 1.00 93.69 168 LYS A CA 1
ATOM 1377 C C . LYS A 1 168 ? -3.706 -6.964 6.852 1.00 93.69 168 LYS A C 1
ATOM 1379 O O . LYS A 1 168 ? -2.677 -7.478 6.428 1.00 93.69 168 LYS A O 1
ATOM 1384 N N . ALA A 1 169 ? -3.966 -5.659 6.750 1.00 90.81 169 ALA A N 1
ATOM 1385 C CA . ALA A 1 169 ? -3.026 -4.716 6.151 1.00 90.81 169 ALA A CA 1
ATOM 1386 C C . ALA A 1 169 ? -1.707 -4.640 6.937 1.00 90.81 169 ALA A C 1
ATOM 1388 O O . ALA A 1 169 ? -0.636 -4.639 6.333 1.00 90.81 169 ALA A O 1
ATOM 1389 N N . SER A 1 170 ? -1.777 -4.640 8.272 1.00 90.69 170 SER A N 1
ATOM 1390 C CA . SER A 1 170 ? -0.602 -4.657 9.149 1.00 90.69 170 SER A CA 1
ATOM 1391 C C . SER A 1 170 ? 0.268 -5.896 8.909 1.00 90.69 170 SER A C 1
ATOM 1393 O O . SER A 1 170 ? 1.469 -5.769 8.682 1.00 90.69 170 SER A O 1
ATOM 1395 N N . ARG A 1 171 ? -0.335 -7.092 8.849 1.00 93.88 171 ARG A N 1
ATOM 1396 C CA . ARG A 1 171 ? 0.388 -8.365 8.655 1.00 93.88 171 ARG A CA 1
ATOM 1397 C C . ARG A 1 171 ? 1.137 -8.463 7.325 1.00 93.88 171 ARG A C 1
ATOM 1399 O O . ARG A 1 171 ? 2.172 -9.119 7.261 1.00 93.88 171 ARG A O 1
ATOM 1406 N N . ILE A 1 172 ? 0.617 -7.846 6.264 1.00 94.88 172 ILE A N 1
ATOM 1407 C CA . ILE A 1 172 ? 1.221 -7.916 4.921 1.00 94.88 172 ILE A CA 1
ATOM 1408 C C . ILE A 1 172 ? 2.161 -6.746 4.615 1.00 94.88 172 ILE A C 1
ATOM 1410 O O . ILE A 1 172 ? 2.922 -6.827 3.651 1.00 94.88 172 ILE A O 1
ATOM 1414 N N . SER A 1 173 ? 2.148 -5.678 5.421 1.00 94.12 173 SER A N 1
ATOM 1415 C CA . SER A 1 173 ? 2.929 -4.460 5.165 1.00 94.12 173 SER A CA 1
ATOM 1416 C C . SER A 1 173 ? 4.434 -4.739 5.062 1.00 94.12 173 SER A C 1
ATOM 1418 O O . SER A 1 173 ? 5.084 -4.253 4.136 1.00 94.12 173 SER A O 1
ATOM 1420 N N . GLU A 1 174 ? 4.984 -5.571 5.953 1.00 94.31 174 GLU A N 1
ATOM 1421 C CA . GLU A 1 174 ? 6.412 -5.909 5.966 1.00 94.31 174 GLU A CA 1
ATOM 1422 C C . GLU A 1 174 ? 6.821 -6.659 4.696 1.00 94.31 174 GLU A C 1
ATOM 1424 O O . GLU A 1 174 ? 7.770 -6.262 4.021 1.00 94.31 174 GLU A O 1
ATOM 1429 N N . SER A 1 175 ? 6.031 -7.665 4.305 1.00 94.44 175 SER A N 1
ATOM 1430 C CA . SER A 1 175 ? 6.242 -8.425 3.068 1.00 94.44 175 SER A CA 1
ATOM 1431 C C . SER A 1 175 ? 6.255 -7.507 1.842 1.00 94.44 175 SER A C 1
ATOM 1433 O O . SER A 1 175 ? 7.172 -7.562 1.021 1.00 94.44 175 SER A O 1
ATOM 1435 N N . VAL A 1 176 ? 5.282 -6.593 1.741 1.00 95.38 176 VAL A N 1
ATOM 1436 C CA . VAL A 1 176 ? 5.202 -5.642 0.623 1.00 95.38 176 VAL A CA 1
ATOM 1437 C C . VAL A 1 176 ? 6.442 -4.750 0.572 1.00 95.38 176 VAL A C 1
ATOM 1439 O O . VAL A 1 176 ? 7.054 -4.606 -0.491 1.00 95.38 176 VAL A O 1
ATOM 1442 N N . LYS A 1 177 ? 6.839 -4.160 1.707 1.00 95.88 177 LYS A N 1
ATOM 1443 C CA . LYS A 1 177 ? 8.030 -3.302 1.779 1.00 95.88 177 LYS A CA 1
ATOM 1444 C C . LYS A 1 177 ? 9.285 -4.062 1.371 1.00 95.88 177 LYS A C 1
ATOM 1446 O O . LYS A 1 177 ? 10.075 -3.533 0.589 1.00 95.88 177 LYS A O 1
ATOM 1451 N N . ASP A 1 178 ? 9.457 -5.290 1.848 1.00 95.44 178 ASP A N 1
ATOM 1452 C CA . ASP A 1 178 ? 10.605 -6.128 1.510 1.00 95.44 178 ASP A CA 1
ATOM 1453 C C . ASP A 1 178 ? 10.659 -6.450 0.019 1.00 95.44 178 ASP A C 1
ATOM 1455 O O . ASP A 1 178 ? 11.723 -6.359 -0.600 1.00 95.44 178 ASP A O 1
ATOM 1459 N N . MET A 1 179 ? 9.521 -6.770 -0.599 1.00 95.38 179 MET A N 1
ATOM 1460 C CA . MET A 1 179 ? 9.451 -7.003 -2.042 1.00 95.38 179 MET A CA 1
ATOM 1461 C C . MET A 1 179 ? 9.824 -5.746 -2.828 1.00 95.38 179 MET A C 1
ATOM 1463 O O . MET A 1 179 ? 10.672 -5.814 -3.720 1.00 95.38 179 MET A O 1
ATOM 1467 N N . LEU A 1 180 ? 9.254 -4.590 -2.479 1.00 94.88 180 LEU A N 1
ATOM 1468 C CA . LEU A 1 180 ? 9.548 -3.318 -3.141 1.00 94.88 180 LEU A CA 1
ATOM 1469 C C . LEU A 1 180 ? 11.034 -2.944 -3.001 1.00 94.88 180 LEU A C 1
ATOM 1471 O O . LEU A 1 180 ? 11.705 -2.656 -3.999 1.00 94.88 180 LEU A O 1
ATOM 1475 N N . LYS A 1 181 ? 11.583 -3.028 -1.783 1.00 94.69 181 LYS A N 1
ATOM 1476 C CA . LYS A 1 181 ? 12.994 -2.730 -1.494 1.00 94.69 181 LYS A CA 1
ATOM 1477 C C . LYS A 1 181 ? 13.933 -3.667 -2.249 1.00 94.69 181 LYS A C 1
ATOM 1479 O O . LYS A 1 181 ? 14.792 -3.200 -2.999 1.00 94.69 181 LYS A O 1
ATOM 1484 N N . ASN A 1 182 ? 13.754 -4.977 -2.107 1.00 93.38 182 ASN A N 1
ATOM 1485 C CA . ASN A 1 182 ? 14.701 -5.960 -2.631 1.00 93.38 182 ASN A CA 1
ATOM 1486 C C . ASN A 1 182 ? 14.597 -6.143 -4.149 1.00 93.38 182 ASN A C 1
ATOM 1488 O O . ASN A 1 182 ? 15.615 -6.325 -4.819 1.00 93.38 182 ASN A O 1
ATOM 1492 N N . ARG A 1 183 ? 13.386 -6.083 -4.716 1.00 91.50 183 ARG A N 1
ATOM 1493 C CA . ARG A 1 183 ? 13.162 -6.397 -6.137 1.00 91.50 183 ARG A CA 1
ATOM 1494 C C . ARG A 1 183 ? 13.263 -5.176 -7.053 1.00 91.50 183 ARG A C 1
ATOM 1496 O O . ARG A 1 183 ? 13.605 -5.358 -8.222 1.00 91.50 183 ARG A O 1
ATOM 1503 N N . TYR A 1 184 ? 13.022 -3.960 -6.549 1.00 91.38 184 TYR A N 1
ATOM 1504 C CA . TYR A 1 184 ? 12.934 -2.748 -7.384 1.00 91.38 184 TYR A CA 1
ATOM 1505 C C . TYR A 1 184 ? 13.888 -1.622 -6.981 1.00 91.38 184 TYR A C 1
ATOM 1507 O O . TYR A 1 184 ? 14.377 -0.906 -7.853 1.00 91.38 184 TYR A O 1
ATOM 1515 N N . ILE A 1 185 ? 14.188 -1.460 -5.689 1.00 89.44 185 ILE A N 1
ATOM 1516 C CA . ILE A 1 185 ? 15.036 -0.352 -5.215 1.00 89.44 185 ILE A CA 1
ATOM 1517 C C . ILE A 1 185 ? 16.515 -0.748 -5.200 1.00 89.44 185 ILE A C 1
ATOM 1519 O O . ILE A 1 185 ? 17.356 -0.035 -5.760 1.00 89.44 185 ILE A O 1
ATOM 1523 N N . LEU A 1 186 ? 16.824 -1.882 -4.564 1.00 86.25 186 LEU A N 1
ATOM 1524 C CA . LEU A 1 186 ? 18.186 -2.392 -4.367 1.00 86.25 186 LEU A CA 1
ATOM 1525 C C . LEU A 1 186 ? 18.718 -3.186 -5.562 1.00 86.25 186 LEU A C 1
ATOM 1527 O O . LEU A 1 186 ? 19.920 -3.451 -5.636 1.00 86.25 186 LEU A O 1
ATOM 1531 N N . LYS A 1 187 ? 17.843 -3.554 -6.502 1.00 74.00 187 LYS A N 1
ATOM 1532 C CA . LYS A 1 187 ? 18.232 -4.253 -7.725 1.00 74.00 187 LYS A CA 1
ATOM 1533 C C . LYS A 1 187 ? 19.138 -3.339 -8.558 1.00 74.00 187 LYS A C 1
ATOM 1535 O O . LYS A 1 187 ? 18.716 -2.263 -8.983 1.00 74.00 187 LYS A O 1
ATOM 1540 N N . LYS A 1 188 ? 20.400 -3.753 -8.700 1.00 54.81 188 LYS A N 1
ATOM 1541 C CA . LYS A 1 188 ? 21.414 -3.100 -9.538 1.00 54.81 188 LYS A CA 1
ATOM 1542 C C . LYS A 1 188 ? 21.228 -3.460 -11.004 1.00 54.81 188 LYS A C 1
ATOM 1544 O O . LYS A 1 188 ? 20.885 -4.633 -11.277 1.00 54.81 188 LYS A O 1
#

Secondary structure (DSSP, 8-state):
--SHHHHHHHHHHHHHHHHHHHHHHHHHHHHHHHHHHHHHHHHHHHHHHHHHHHHHHHHHHHHHHHHHHHHHH-GGGG--TTT-HHHHHHHHHHHHTTTTHHHHHHHTT-TTSHHHHHHHHHTTS-HHHHHHHHHHHHHHHHHHHHHHHHHHH--HHHHHHHHHHHHHHHHHHHHHHHHHIIIIIS--